Protein AF-A0A2I0GVD6-F1 (afdb_monomer_lite)

Sequence (191 aa):
MDFSSFRGVKFNSGLDFSKTNLKDTPNFLNVYISPINTNRETFRIIKNSFDDAGNKIEANRFFIEEMKAYRRELKIKGGEWFNRFILFFNRCASNFGGNYILPIIWLVISVVIYSEIIDWHNRFFVENEYFWNRDFNTLSVRANSIAESFLPFSRFLQGREGLEFTSLLFYILFVILTWQTIVAVKRHTQR

Radius of gyration: 23.47 Å; chains: 1; bounding box: 51×34×70 Å

pLDDT: mean 84.04, std 10.73, range [47.25, 96.31]

Secondary structure (DSSP, 8-state):
----B-TT-EETT----TT---SSPPB-TT-EE-STT--HHHHHHHHHHHHHTT-HHHHHHHHHHHHHHHHHHHHHTT--HHHHHHHHHHHHHHTTTT-SHHHHHHHHHHHHHHHHHHHHHHHH--TT--SSSHHHHHHHHHHHHHHHT-HHHHHHHTT-TTTHHHHHHHHHHHHHHHHHHHHHHHHHH--

Foldseek 3Di:
DDAAECALPEAQQFDECPPPDHPDQYHQHNYHGDLHPYALVVLVSNLVNCVVVQNLVVSVVSVLSSLVRVLVVCVVVVDDPVVNVVSVCCCQQCSVLQRLVRLVVVLVVLVVVVVVVLVVCVVPDDLPDADDDPVCVVVLVVLQVVLCVPVVCVVVQPPVRSCSNVVSVSVVSNVVSVVSNVSSVCSVPRD

Structure (mmCIF, N/CA/C/O backbone):
data_AF-A0A2I0GVD6-F1
#
_entry.id   AF-A0A2I0GVD6-F1
#
loop_
_atom_site.group_PDB
_atom_site.id
_atom_site.type_symbol
_atom_site.label_atom_id
_atom_site.label_alt_id
_atom_site.label_comp_id
_atom_site.label_asym_id
_atom_site.label_entity_id
_atom_site.label_seq_id
_atom_site.pdbx_PDB_ins_code
_atom_site.Cartn_x
_atom_site.Cartn_y
_atom_site.Cartn_z
_atom_site.occupancy
_atom_site.B_iso_or_equiv
_atom_site.auth_seq_id
_atom_site.auth_comp_id
_atom_site.auth_asym_id
_atom_site.auth_atom_id
_atom_site.pdbx_PDB_model_num
ATOM 1 N N . MET A 1 1 ? -18.007 -7.677 36.876 1.00 47.25 1 MET A N 1
ATOM 2 C CA . MET A 1 1 ? -17.155 -7.567 35.675 1.00 47.25 1 MET A CA 1
ATOM 3 C C . MET A 1 1 ? -17.450 -6.207 35.089 1.00 47.25 1 MET A C 1
ATOM 5 O O . MET A 1 1 ? -18.518 -6.042 34.517 1.00 47.25 1 MET A O 1
ATOM 9 N N . ASP A 1 2 ? -16.560 -5.244 35.297 1.00 63.88 2 ASP A N 1
ATOM 10 C CA . ASP A 1 2 ? -16.768 -3.877 34.819 1.00 63.88 2 ASP A CA 1
ATOM 11 C C . ASP A 1 2 ? -16.048 -3.731 33.484 1.00 63.88 2 ASP A C 1
ATOM 13 O O . ASP A 1 2 ? -14.863 -3.419 33.451 1.00 63.88 2 ASP A O 1
ATOM 17 N N . PHE A 1 3 ? -16.747 -4.014 32.384 1.00 76.19 3 PHE A N 1
ATOM 18 C CA . PHE A 1 3 ? -16.243 -3.715 31.047 1.00 76.19 3 PHE A CA 1
ATOM 19 C C . PHE A 1 3 ? -17.056 -2.576 30.435 1.00 76.19 3 PHE A C 1
ATOM 21 O O . PHE A 1 3 ? -18.288 -2.566 30.466 1.00 76.19 3 PHE A O 1
ATOM 28 N N . SER A 1 4 ? -16.355 -1.602 29.862 1.00 85.50 4 SER A N 1
ATOM 29 C CA . SER A 1 4 ? -16.979 -0.486 29.157 1.00 85.50 4 SER A CA 1
ATOM 30 C C . SER A 1 4 ? -17.502 -0.955 27.798 1.00 85.50 4 SER A C 1
ATOM 32 O O . SER A 1 4 ? -16.786 -1.596 27.028 1.00 85.50 4 SER A O 1
ATOM 34 N N . SER A 1 5 ? -18.752 -0.627 27.471 1.00 89.06 5 SER A N 1
ATOM 35 C CA . SER A 1 5 ? -19.380 -0.991 26.198 1.00 89.06 5 SER A CA 1
ATOM 36 C C . SER A 1 5 ? -19.947 0.242 25.505 1.00 89.06 5 SER A C 1
ATOM 38 O O . SER A 1 5 ? -20.751 0.972 26.077 1.00 89.06 5 SER A O 1
ATOM 40 N N . PHE A 1 6 ? -19.555 0.438 24.249 1.00 92.19 6 PHE A N 1
ATOM 41 C CA . PHE A 1 6 ? -20.051 1.476 23.343 1.00 92.19 6 PHE A CA 1
ATOM 42 C C . PHE A 1 6 ? -20.844 0.870 22.177 1.00 92.19 6 PHE A C 1
ATOM 44 O O . PHE A 1 6 ? -20.937 1.452 21.092 1.00 92.19 6 PHE A O 1
ATOM 51 N N . ARG A 1 7 ? -21.408 -0.327 22.378 1.00 92.12 7 ARG A N 1
ATOM 52 C CA . ARG A 1 7 ? -22.139 -1.050 21.338 1.00 92.12 7 ARG A CA 1
ATOM 53 C C . ARG A 1 7 ? -23.314 -0.220 20.812 1.00 92.12 7 ARG A C 1
ATOM 55 O O . ARG A 1 7 ? -24.182 0.183 21.578 1.00 92.12 7 ARG A O 1
ATOM 62 N N . GLY A 1 8 ? -23.355 0.003 19.498 1.00 92.88 8 GLY A N 1
ATOM 63 C CA . GLY A 1 8 ? -24.430 0.746 18.826 1.00 92.88 8 GLY A CA 1
ATOM 64 C C . GLY A 1 8 ? -24.438 2.263 19.061 1.00 92.88 8 GLY A C 1
ATOM 65 O O . GLY A 1 8 ? -25.350 2.942 18.588 1.00 92.88 8 GLY A O 1
ATOM 66 N N . VAL A 1 9 ? -23.446 2.812 19.769 1.00 94.44 9 VAL A N 1
ATOM 67 C CA . VAL A 1 9 ? -23.354 4.256 20.027 1.00 94.44 9 VAL A CA 1
ATOM 68 C C . VAL A 1 9 ? -22.972 5.004 18.746 1.00 94.44 9 VAL A C 1
ATOM 70 O O . VAL A 1 9 ? -22.204 4.509 17.918 1.00 94.44 9 VAL A O 1
ATOM 73 N N . LYS A 1 10 ? -23.503 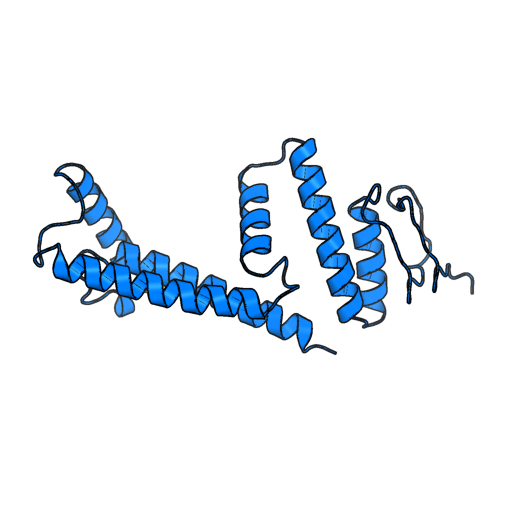6.220 18.580 1.00 95.19 10 LYS A N 1
ATOM 74 C CA . LYS A 1 10 ? -23.189 7.114 17.459 1.00 95.19 10 LYS A CA 1
ATOM 75 C C . LYS A 1 10 ? -22.514 8.390 17.961 1.00 95.19 10 LYS A C 1
ATOM 77 O O . LYS A 1 10 ? -23.160 9.242 18.561 1.00 95.19 10 LYS A O 1
ATOM 82 N N . PHE A 1 11 ? -21.227 8.541 17.669 1.00 94.81 11 PHE A N 1
ATOM 83 C CA . PHE A 1 11 ? -20.442 9.741 17.952 1.00 94.81 11 PHE A CA 1
ATOM 84 C C . PHE A 1 11 ? -20.376 10.638 16.709 1.00 94.81 11 PHE A C 1
ATOM 86 O O . PHE A 1 11 ? -19.495 10.491 15.862 1.00 94.81 11 PHE A O 1
ATOM 93 N N . ASN A 1 12 ? -21.314 11.581 16.586 1.00 94.12 12 ASN A N 1
ATOM 94 C CA . ASN A 1 12 ? -21.432 12.440 15.396 1.00 94.12 12 ASN A CA 1
ATOM 95 C C . ASN A 1 12 ? -20.354 13.537 15.306 1.00 94.12 12 ASN A C 1
ATOM 97 O O . ASN A 1 12 ? -20.017 13.976 14.207 1.00 94.12 12 ASN A O 1
ATOM 101 N N . SER A 1 13 ? -19.783 13.948 16.440 1.00 93.25 13 SER A N 1
ATOM 102 C CA . SER A 1 13 ? -18.826 15.066 16.524 1.00 93.25 13 SER A CA 1
ATOM 103 C C . SER A 1 13 ? -17.377 14.630 16.755 1.00 93.25 13 SER A C 1
ATOM 105 O O . SER A 1 13 ? -16.529 15.474 17.039 1.00 93.25 13 SER A O 1
ATOM 107 N N . GLY A 1 14 ? -17.103 13.330 16.631 1.00 91.88 14 GLY A N 1
ATOM 108 C CA . GLY A 1 14 ? -15.801 12.722 16.890 1.00 91.88 14 GLY A CA 1
ATOM 109 C C . GLY A 1 14 ? -15.663 12.165 18.306 1.00 91.88 14 GLY A C 1
ATOM 110 O O . GLY A 1 14 ? -16.594 12.234 19.111 1.00 91.88 14 GLY A O 1
ATOM 111 N N . LEU A 1 15 ? -14.509 11.561 18.579 1.00 92.31 15 LEU A N 1
ATOM 112 C CA . LEU A 1 15 ? -14.174 10.933 19.855 1.00 92.31 15 LEU A CA 1
ATOM 113 C C . LEU A 1 15 ? -12.657 10.988 20.082 1.00 92.31 15 LEU A C 1
ATOM 115 O O . LEU A 1 15 ? -11.886 10.800 19.142 1.00 92.31 15 LEU A O 1
ATOM 119 N N . ASP A 1 16 ? -12.230 11.225 21.323 1.00 93.31 16 ASP A N 1
ATOM 120 C C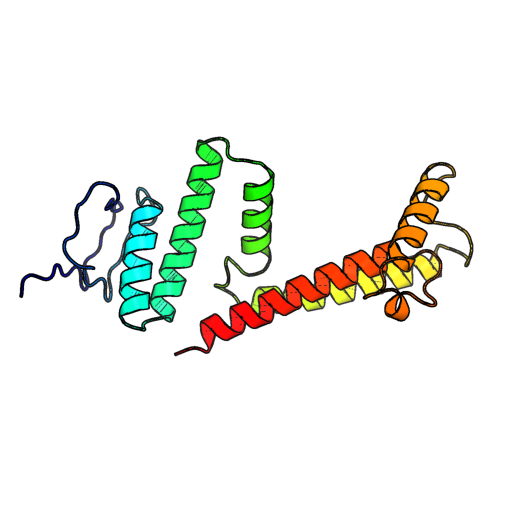A . ASP A 1 16 ? -10.812 11.246 21.695 1.00 93.31 16 ASP A CA 1
ATOM 121 C C . ASP A 1 16 ? -10.547 10.406 22.955 1.00 93.31 16 ASP A C 1
ATOM 123 O O . ASP A 1 16 ? -10.819 10.832 24.077 1.00 93.31 16 ASP A O 1
ATOM 127 N N . PHE A 1 17 ? -9.977 9.217 22.757 1.00 91.31 17 PHE A N 1
ATOM 128 C CA . PHE A 1 17 ? -9.485 8.326 23.808 1.00 91.31 17 PHE A CA 1
ATOM 129 C C . PHE A 1 17 ? -7.981 8.475 24.099 1.00 91.31 17 PHE A C 1
ATOM 131 O O . PHE A 1 17 ? -7.458 7.781 24.967 1.00 91.31 17 PHE A O 1
ATOM 138 N N . SER A 1 18 ? -7.247 9.381 23.438 1.00 87.44 18 SER A N 1
ATOM 139 C CA . SER A 1 18 ? -5.787 9.504 23.657 1.00 87.44 18 SER A CA 1
ATOM 140 C C . SER A 1 18 ? -5.396 9.925 25.067 1.00 87.44 18 SER A C 1
ATOM 142 O O . SER A 1 18 ? -4.267 9.690 25.488 1.00 87.44 18 SER A O 1
ATOM 144 N N . LYS A 1 19 ? -6.317 10.568 25.786 1.00 88.94 19 LYS A N 1
ATOM 145 C CA . LYS A 1 19 ? -6.117 11.049 27.157 1.00 88.94 19 LYS A CA 1
ATOM 146 C C . LYS A 1 19 ? -6.931 10.263 28.181 1.00 88.94 19 LYS A C 1
ATOM 148 O O . LYS A 1 19 ? -7.049 10.692 29.324 1.00 88.94 19 LYS A O 1
ATOM 153 N N . THR A 1 20 ? -7.520 9.141 27.778 1.00 87.50 20 THR A N 1
ATOM 154 C CA . THR A 1 20 ? -8.326 8.302 28.666 1.00 87.50 20 THR A CA 1
ATOM 155 C C . THR A 1 20 ? -7.533 7.087 29.111 1.00 87.50 20 THR A C 1
ATOM 157 O O . THR A 1 20 ? -6.879 6.446 28.292 1.00 87.50 20 THR A O 1
ATOM 160 N N . ASN A 1 21 ? -7.622 6.749 30.395 1.00 83.31 21 ASN A N 1
ATOM 161 C CA . ASN A 1 21 ? -7.069 5.509 30.918 1.00 83.31 21 ASN A CA 1
ATOM 162 C C . ASN A 1 21 ? -8.157 4.427 30.880 1.00 83.31 21 ASN A C 1
ATOM 164 O O . ASN A 1 21 ? -9.121 4.487 31.645 1.00 83.31 21 ASN A O 1
ATOM 168 N N . LEU A 1 22 ? -8.036 3.487 29.945 1.00 81.62 22 LEU A N 1
ATOM 169 C CA . LEU A 1 22 ? -8.969 2.375 29.787 1.00 81.62 22 LEU A CA 1
ATOM 170 C C . LEU A 1 22 ? -8.384 1.159 30.503 1.00 81.62 22 LEU A C 1
ATOM 172 O O . LEU A 1 22 ? -7.300 0.702 30.151 1.00 81.62 22 LEU A O 1
ATOM 176 N N . LYS A 1 23 ? -9.098 0.653 31.514 1.00 80.62 23 LYS A N 1
ATOM 177 C CA . LYS A 1 23 ? -8.678 -0.528 32.281 1.00 80.62 23 LYS A CA 1
ATOM 178 C C . LYS A 1 23 ? -8.651 -1.793 31.416 1.00 80.62 23 LYS A C 1
ATOM 180 O O . LYS A 1 23 ? -7.713 -2.568 31.528 1.00 80.62 23 LYS A O 1
ATOM 185 N N . ASP A 1 24 ? -9.647 -1.933 30.542 1.00 82.94 24 ASP A N 1
ATOM 186 C CA . ASP A 1 24 ? -9.802 -3.015 29.568 1.00 82.94 24 ASP A CA 1
ATOM 187 C C . ASP A 1 24 ? -10.235 -2.426 28.213 1.00 82.94 24 ASP A C 1
ATOM 189 O O . ASP A 1 24 ? -10.764 -1.308 28.157 1.00 82.94 24 ASP A O 1
ATOM 193 N N . THR A 1 25 ? -10.032 -3.165 27.116 1.00 82.69 25 THR A N 1
ATOM 194 C CA . THR A 1 25 ? -10.467 -2.750 25.774 1.00 82.69 25 THR A CA 1
ATOM 195 C C . THR A 1 25 ? -12.001 -2.703 25.698 1.00 82.69 25 THR A C 1
ATOM 197 O O . THR A 1 25 ? -12.663 -3.728 25.875 1.00 82.69 25 THR A O 1
ATOM 200 N N . PRO A 1 26 ? -12.616 -1.530 25.434 1.00 89.81 26 PRO A N 1
ATOM 201 C CA . PRO A 1 26 ? -14.068 -1.436 25.371 1.00 89.81 26 PRO A CA 1
ATOM 202 C C . PRO A 1 26 ? -14.650 -2.183 24.169 1.00 89.81 26 PRO A C 1
ATOM 204 O O . PRO A 1 26 ? -13.998 -2.337 23.133 1.00 89.81 26 PRO A O 1
ATOM 207 N N . ASN A 1 27 ? -15.922 -2.571 24.266 1.00 90.88 27 ASN A N 1
ATOM 208 C CA . ASN A 1 27 ? -16.651 -3.152 23.139 1.00 90.88 27 ASN A CA 1
ATOM 209 C C . ASN A 1 27 ? -17.188 -2.053 22.205 1.00 90.88 27 ASN A C 1
ATOM 211 O O . ASN A 1 27 ? -17.983 -1.215 22.632 1.00 90.88 27 ASN A O 1
ATOM 215 N N . PHE A 1 28 ? -16.810 -2.092 20.923 1.00 93.94 28 PHE A N 1
ATOM 216 C CA . PHE A 1 28 ? -17.203 -1.110 19.901 1.00 93.94 28 PHE A CA 1
ATOM 217 C C . PHE A 1 28 ? -18.146 -1.657 18.818 1.00 93.94 28 PHE A C 1
ATOM 219 O O . PHE A 1 28 ? -18.320 -1.036 17.770 1.00 93.94 28 PHE A O 1
ATOM 226 N N . LEU A 1 29 ? -18.770 -2.817 19.025 1.00 92.69 29 LEU A N 1
ATOM 227 C CA . LEU A 1 29 ? -19.610 -3.440 18.000 1.00 92.69 29 LEU A CA 1
ATOM 228 C C . LEU A 1 29 ? -20.736 -2.499 17.521 1.00 92.69 29 LEU A C 1
ATOM 230 O O . LEU A 1 29 ? -21.468 -1.923 18.322 1.00 92.69 29 LEU A O 1
ATOM 234 N N . ASN A 1 30 ? -20.903 -2.353 16.203 1.00 92.56 30 ASN A N 1
ATOM 235 C CA . ASN A 1 30 ? -21.871 -1.440 15.571 1.00 92.56 30 ASN A CA 1
ATOM 236 C C . ASN A 1 30 ? -21.734 0.041 15.979 1.00 92.56 30 ASN A C 1
ATOM 238 O O . ASN A 1 30 ? -22.691 0.802 15.833 1.00 92.56 30 ASN A O 1
ATOM 242 N N . VAL A 1 31 ? -20.573 0.465 16.488 1.00 93.94 31 VAL A N 1
ATOM 243 C CA . VAL A 1 31 ? -20.323 1.881 16.766 1.00 93.94 31 VAL A CA 1
ATOM 244 C C . VAL A 1 31 ? -20.221 2.666 15.456 1.00 93.94 31 VAL A C 1
ATOM 246 O O . VAL A 1 31 ? -19.652 2.198 14.463 1.00 93.94 31 VAL A O 1
ATOM 249 N N . TYR A 1 32 ? -20.742 3.887 15.466 1.00 94.25 32 TYR A N 1
ATOM 250 C CA . TYR A 1 32 ? -20.447 4.898 14.459 1.00 94.25 32 TYR A CA 1
ATOM 251 C C . TYR A 1 32 ? -19.613 6.002 15.096 1.00 94.25 32 TYR A C 1
ATOM 253 O O . TYR A 1 32 ? -20.003 6.557 16.123 1.00 94.25 32 TYR A O 1
ATOM 261 N N . ILE A 1 33 ? -18.481 6.337 14.482 1.00 94.31 33 ILE A N 1
ATOM 262 C CA . ILE A 1 33 ? -17.614 7.426 14.927 1.00 94.31 33 ILE A CA 1
ATOM 263 C C . ILE A 1 33 ? -17.312 8.315 13.734 1.00 94.31 33 ILE A C 1
ATOM 265 O O . ILE A 1 33 ? -16.796 7.856 12.714 1.00 94.31 33 ILE A O 1
ATOM 269 N N . SER A 1 34 ? -17.633 9.596 13.874 1.00 93.56 34 SER A N 1
ATOM 270 C CA . SER A 1 34 ? -17.298 10.605 12.881 1.00 93.56 34 SER A CA 1
ATOM 271 C C . SER A 1 34 ? -15.779 10.722 12.736 1.00 93.56 34 SER A C 1
ATOM 273 O O . SER A 1 34 ? -15.079 10.916 13.734 1.00 93.56 34 SER A O 1
ATOM 275 N N . PRO A 1 35 ? -15.227 10.651 11.511 1.00 90.81 35 PRO A N 1
ATOM 276 C CA . PRO A 1 35 ? -13.798 10.851 11.303 1.00 90.81 35 PRO A CA 1
ATOM 277 C C . PRO A 1 35 ? -13.322 12.275 11.572 1.00 90.81 35 PRO A C 1
ATOM 279 O O . PRO A 1 35 ? -12.121 12.519 11.733 1.00 90.81 35 PRO A O 1
ATOM 282 N N . ILE A 1 36 ? -14.247 13.230 11.591 1.00 89.88 36 ILE A N 1
ATOM 283 C CA . ILE A 1 36 ? -13.982 14.628 11.917 1.00 89.88 36 ILE A CA 1
ATOM 284 C C . ILE A 1 36 ? -13.777 14.723 13.432 1.00 89.88 36 ILE A C 1
ATOM 286 O O . ILE A 1 36 ? -14.527 14.122 14.191 1.00 89.88 36 ILE A O 1
ATOM 290 N N . ASN A 1 37 ? -12.736 15.442 13.859 1.00 90.62 37 ASN A N 1
ATOM 291 C CA . ASN A 1 37 ? -12.340 15.600 15.268 1.00 90.62 37 ASN A CA 1
ATOM 292 C C . ASN A 1 37 ? -12.001 14.300 16.025 1.00 90.62 37 ASN A C 1
ATOM 294 O O . ASN A 1 37 ? -11.843 14.330 17.239 1.00 90.62 37 ASN A O 1
ATOM 298 N N . THR A 1 38 ? -11.829 13.178 15.322 1.00 94.38 38 THR A N 1
ATOM 299 C CA . THR A 1 38 ? -11.302 11.931 15.894 1.00 94.38 38 THR A CA 1
ATOM 300 C C . THR A 1 38 ? -9.822 11.805 15.563 1.00 94.38 38 THR A C 1
ATOM 302 O O . THR A 1 38 ? -9.413 11.916 14.401 1.00 94.38 38 THR A O 1
ATOM 305 N N . ASN A 1 39 ? -9.007 11.585 16.588 1.00 94.12 39 ASN A N 1
ATOM 306 C CA . ASN A 1 39 ? -7.562 11.437 16.464 1.00 94.12 39 ASN A CA 1
ATOM 307 C C . ASN A 1 39 ? -7.148 10.009 16.080 1.00 94.12 39 ASN A C 1
ATOM 309 O O . ASN A 1 39 ? -7.901 9.044 16.222 1.00 94.12 39 ASN A O 1
ATOM 313 N N . ARG A 1 40 ? -5.903 9.871 15.608 1.00 94.94 40 ARG A N 1
ATOM 314 C CA . ARG A 1 40 ? -5.340 8.581 15.197 1.00 94.94 40 ARG A CA 1
ATOM 315 C C . ARG A 1 40 ? -5.397 7.533 16.312 1.00 94.94 40 ARG A C 1
ATOM 317 O O . ARG A 1 40 ? -5.719 6.379 16.043 1.00 94.94 40 ARG A O 1
ATOM 324 N N . GLU A 1 41 ? -5.098 7.934 17.545 1.00 94.81 41 GLU A N 1
ATOM 325 C CA . GLU A 1 41 ? -5.027 7.016 18.683 1.00 94.81 41 GLU A CA 1
ATOM 326 C C . GLU A 1 41 ? -6.370 6.346 18.981 1.00 94.81 41 GLU A C 1
ATOM 328 O O . GLU A 1 41 ? -6.420 5.140 19.196 1.00 94.81 41 GLU A O 1
ATOM 333 N N . THR A 1 42 ? 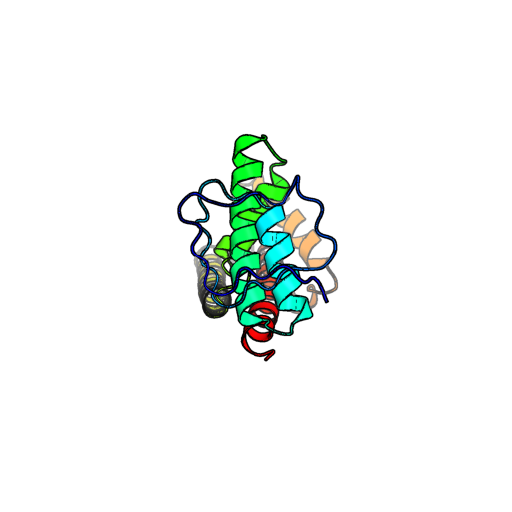-7.470 7.096 18.894 1.00 95.00 42 THR A N 1
ATOM 334 C CA . THR A 1 42 ? -8.820 6.542 19.062 1.00 95.00 42 THR A CA 1
ATOM 335 C C . THR A 1 42 ? -9.099 5.445 18.045 1.00 95.00 42 THR A C 1
ATOM 337 O O . THR A 1 42 ? -9.529 4.355 18.419 1.00 95.00 42 THR A O 1
ATOM 340 N N . PHE A 1 43 ? -8.785 5.677 16.767 1.00 96.31 43 PHE A N 1
ATOM 341 C CA . PHE A 1 43 ? -8.934 4.644 15.742 1.00 96.31 43 PHE A CA 1
ATOM 342 C C . PHE A 1 43 ? -8.054 3.425 15.995 1.00 96.31 43 PHE A C 1
ATOM 344 O O . PHE A 1 43 ? -8.502 2.302 15.768 1.00 96.31 43 PHE A O 1
ATOM 351 N N . ARG A 1 44 ? -6.834 3.630 16.503 1.00 95.00 44 ARG A N 1
ATOM 352 C CA . ARG A 1 44 ? -5.932 2.538 16.873 1.00 95.00 44 ARG A CA 1
ATOM 353 C C . ARG A 1 44 ? -6.512 1.679 18.000 1.00 95.00 44 ARG A C 1
ATOM 355 O O . ARG A 1 44 ? -6.492 0.458 17.880 1.00 95.00 44 ARG A O 1
ATOM 362 N N . ILE A 1 45 ? -7.067 2.299 19.042 1.00 94.31 45 ILE A N 1
ATOM 363 C CA . ILE A 1 45 ? -7.716 1.602 20.167 1.00 94.31 45 ILE A CA 1
ATOM 364 C C . ILE A 1 45 ? -8.905 0.768 19.674 1.00 94.31 45 ILE A C 1
ATOM 366 O O . ILE A 1 45 ? -9.023 -0.408 20.010 1.00 94.31 45 ILE A O 1
ATOM 370 N N . ILE A 1 46 ? -9.765 1.3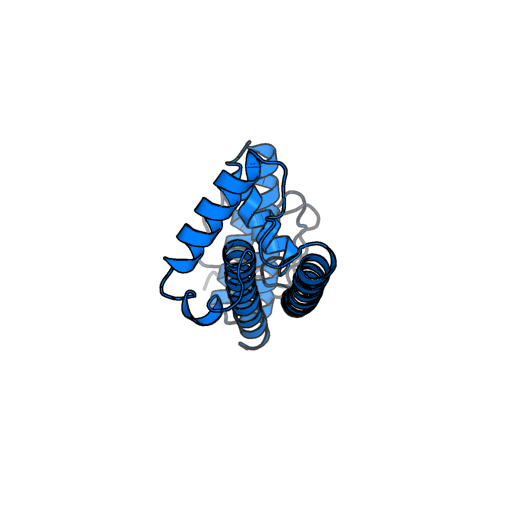54 18.839 1.00 94.44 46 ILE A N 1
ATOM 371 C CA . ILE A 1 46 ? -10.956 0.669 18.322 1.00 94.44 46 ILE A CA 1
ATOM 372 C C . ILE A 1 46 ? -10.569 -0.484 17.397 1.00 94.44 46 ILE A C 1
ATOM 374 O O . ILE A 1 46 ? -11.112 -1.578 17.520 1.00 94.44 46 ILE A O 1
ATOM 378 N N . LYS A 1 47 ? -9.606 -0.259 16.495 1.00 95.00 47 LYS A N 1
ATOM 379 C CA . LYS A 1 47 ? -9.048 -1.306 15.633 1.00 95.00 47 LYS A CA 1
ATOM 380 C C . LYS A 1 47 ? -8.564 -2.490 16.468 1.00 95.00 47 LYS A C 1
ATOM 382 O O . LYS A 1 47 ? -8.956 -3.612 16.174 1.00 95.00 47 LYS A O 1
ATOM 387 N N . ASN A 1 48 ? -7.764 -2.232 17.504 1.00 93.81 48 ASN A N 1
ATOM 388 C CA . ASN A 1 48 ? -7.229 -3.283 18.367 1.00 93.81 48 ASN A CA 1
ATOM 389 C C . ASN A 1 48 ? -8.355 -4.069 19.060 1.00 93.81 48 ASN A C 1
ATOM 391 O O . ASN A 1 48 ? -8.330 -5.290 19.029 1.00 93.81 48 ASN A O 1
ATOM 395 N N . SER A 1 49 ? -9.397 -3.395 19.562 1.00 93.50 49 SER A N 1
ATOM 396 C CA . SER A 1 49 ? -10.578 -4.065 20.139 1.00 93.50 49 SER A CA 1
ATOM 397 C C . SER A 1 49 ? -11.245 -5.047 19.159 1.00 93.50 49 SER A C 1
ATOM 399 O O . SER A 1 49 ? -11.596 -6.166 19.534 1.00 93.50 49 SER A O 1
ATOM 401 N N . PHE A 1 50 ? -11.370 -4.686 17.876 1.00 94.12 50 PHE A N 1
ATOM 402 C CA . PHE A 1 50 ? -11.886 -5.609 16.859 1.00 94.12 50 PHE A CA 1
ATOM 403 C C . PHE A 1 50 ? -10.895 -6.713 16.481 1.00 94.12 50 PHE A C 1
ATOM 405 O O . PHE A 1 50 ? -11.319 -7.843 16.241 1.00 94.12 50 PHE A O 1
ATOM 412 N N . ASP A 1 51 ? -9.598 -6.406 16.427 1.00 92.00 51 ASP A N 1
ATOM 413 C CA . ASP A 1 51 ? -8.550 -7.387 16.149 1.00 92.00 51 ASP A CA 1
ATOM 414 C C . ASP A 1 51 ? -8.486 -8.477 17.223 1.00 92.00 51 ASP A C 1
ATOM 416 O O . ASP A 1 51 ? -8.382 -9.653 16.855 1.00 92.00 51 ASP A O 1
ATOM 420 N N . ASP A 1 52 ? -8.602 -8.083 18.495 1.00 91.44 52 ASP A N 1
ATOM 421 C CA . ASP A 1 52 ? -8.641 -8.950 19.679 1.00 91.44 52 ASP A CA 1
ATOM 422 C C . ASP A 1 52 ? -9.903 -9.824 19.685 1.00 91.44 52 ASP A C 1
ATOM 424 O O . ASP A 1 52 ? -9.856 -11.004 20.026 1.00 91.44 52 ASP A O 1
ATOM 428 N N . ALA A 1 53 ? -11.031 -9.270 19.231 1.00 89.94 53 ALA A N 1
ATOM 429 C CA . ALA A 1 53 ? -12.286 -9.998 19.057 1.00 89.94 53 ALA A CA 1
ATOM 430 C C . ALA A 1 53 ? -12.327 -10.876 17.786 1.00 89.94 53 ALA A C 1
ATOM 432 O O . ALA A 1 53 ? -13.360 -11.478 17.493 1.00 89.94 53 ALA A O 1
ATOM 433 N N . GLY A 1 54 ? -11.250 -10.917 16.991 1.00 89.12 54 GLY A N 1
ATOM 434 C CA . GLY A 1 54 ? -11.189 -11.662 15.729 1.00 89.12 54 GLY A CA 1
ATOM 435 C C . GLY A 1 54 ? -11.995 -11.049 14.574 1.00 89.12 54 GLY A C 1
ATOM 436 O O . GLY A 1 54 ? -12.026 -11.607 13.482 1.00 89.12 54 GLY A O 1
ATOM 437 N N . ASN A 1 55 ? -12.613 -9.879 14.751 1.00 90.44 55 ASN A N 1
ATOM 438 C CA . ASN A 1 55 ? -13.403 -9.214 13.716 1.00 90.44 55 ASN A CA 1
ATOM 439 C C . ASN A 1 55 ? -12.506 -8.400 12.767 1.00 90.44 55 ASN A C 1
ATOM 441 O O . ASN A 1 55 ? -12.427 -7.169 12.829 1.00 90.44 55 ASN A O 1
ATOM 445 N N . LYS A 1 56 ? -11.825 -9.104 11.857 1.00 88.94 56 LYS A N 1
ATOM 446 C CA . LYS A 1 56 ? -10.839 -8.512 10.936 1.00 88.94 56 LYS A CA 1
ATOM 447 C C . LYS A 1 56 ? -11.428 -7.509 9.944 1.00 88.94 56 LYS A C 1
ATOM 449 O O . LYS A 1 56 ? -10.739 -6.567 9.554 1.00 88.94 56 LYS A O 1
ATOM 454 N N . ILE A 1 57 ? -12.699 -7.664 9.569 1.00 88.38 57 ILE A N 1
ATOM 455 C CA . ILE A 1 57 ? -13.392 -6.745 8.651 1.00 88.38 57 ILE A CA 1
ATOM 456 C C . ILE A 1 57 ? -13.520 -5.362 9.294 1.00 88.38 57 ILE A C 1
ATOM 458 O O . ILE A 1 57 ? -13.124 -4.354 8.701 1.00 88.38 57 ILE A O 1
ATOM 462 N N . GLU A 1 58 ? -14.030 -5.313 10.525 1.00 91.31 58 GLU A N 1
ATOM 463 C CA . GLU A 1 58 ? -14.172 -4.059 11.261 1.00 91.31 58 GLU A CA 1
ATOM 464 C C . GLU A 1 58 ? -12.822 -3.475 11.674 1.00 91.31 58 GLU A C 1
ATOM 466 O O . GLU A 1 58 ? -12.597 -2.273 11.511 1.00 91.31 58 GLU A O 1
ATOM 471 N N . ALA A 1 59 ? -11.875 -4.319 12.091 1.00 92.00 59 ALA A N 1
ATOM 472 C CA . ALA A 1 59 ? -10.509 -3.878 12.353 1.00 92.00 59 ALA A CA 1
ATOM 473 C C . ALA A 1 59 ? -9.894 -3.193 11.117 1.00 92.00 59 ALA A C 1
ATOM 475 O O . ALA A 1 59 ? -9.373 -2.081 11.217 1.00 92.00 59 ALA A O 1
ATOM 476 N N . ASN A 1 60 ? -10.026 -3.779 9.920 1.00 90.50 60 ASN A N 1
ATOM 477 C CA . ASN A 1 60 ? -9.510 -3.179 8.686 1.00 90.50 60 ASN A CA 1
ATOM 478 C C . ASN A 1 60 ? -10.210 -1.850 8.344 1.00 90.50 60 ASN A C 1
ATOM 480 O O . ASN A 1 60 ? -9.553 -0.905 7.904 1.00 90.50 60 ASN A O 1
ATOM 484 N N . ARG A 1 61 ? -11.522 -1.731 8.598 1.00 92.12 61 ARG A N 1
ATOM 485 C CA . ARG A 1 61 ? -12.255 -0.463 8.436 1.00 92.12 61 ARG A CA 1
ATOM 486 C C . ARG A 1 61 ? -11.650 0.642 9.307 1.00 92.12 61 ARG A C 1
ATOM 488 O O . ARG A 1 61 ? -11.357 1.725 8.801 1.00 92.12 61 ARG A O 1
ATOM 495 N N . PHE A 1 62 ? -11.409 0.364 10.588 1.00 94.50 62 PHE A N 1
ATOM 496 C CA . PHE A 1 62 ? -10.818 1.338 11.512 1.00 94.50 62 PHE A CA 1
ATOM 497 C C . PHE A 1 62 ? -9.323 1.574 11.276 1.00 94.50 62 PHE A C 1
ATOM 499 O O . PHE A 1 62 ? -8.851 2.690 11.483 1.00 94.50 62 PHE A O 1
ATOM 506 N N . PHE A 1 63 ? -8.587 0.595 10.747 1.00 93.62 63 PHE A N 1
ATOM 507 C CA . PHE A 1 63 ? -7.216 0.793 10.271 1.00 93.62 63 PHE A CA 1
ATOM 508 C C . PHE A 1 63 ? -7.146 1.827 9.137 1.00 93.62 63 PHE A C 1
ATOM 510 O O . PHE A 1 63 ? -6.276 2.699 9.137 1.00 93.62 63 PHE A O 1
ATOM 517 N N . ILE A 1 64 ? -8.078 1.779 8.180 1.00 92.50 64 ILE A N 1
ATOM 518 C CA . ILE A 1 64 ? -8.146 2.770 7.095 1.00 92.50 64 ILE A CA 1
ATOM 519 C C . ILE A 1 64 ? -8.388 4.177 7.666 1.00 92.50 64 ILE A C 1
ATOM 521 O O . ILE A 1 64 ? -7.749 5.137 7.224 1.00 92.50 64 ILE A O 1
ATOM 525 N N . GLU A 1 65 ? -9.266 4.313 8.662 1.00 95.00 65 GLU A N 1
ATOM 526 C CA . GLU A 1 65 ? -9.502 5.594 9.341 1.00 95.00 65 GLU A CA 1
ATOM 527 C C . GLU A 1 65 ? -8.292 6.061 10.170 1.00 95.00 65 GLU A C 1
ATOM 529 O O . GLU A 1 65 ? -7.935 7.242 10.111 1.00 95.00 65 GLU A O 1
ATOM 534 N N . GLU A 1 66 ? -7.576 5.145 10.835 1.00 95.50 66 GLU A N 1
ATOM 535 C CA . GLU A 1 66 ? -6.291 5.419 11.498 1.00 95.50 66 GLU A CA 1
ATOM 536 C C . GLU A 1 66 ? -5.287 6.028 10.503 1.00 95.50 66 GLU A C 1
ATOM 538 O O . GLU A 1 66 ? -4.683 7.069 10.773 1.00 95.50 66 GLU A O 1
ATOM 543 N N . MET A 1 67 ? -5.142 5.433 9.313 1.00 94.25 67 MET A N 1
ATOM 544 C CA . MET A 1 67 ? -4.218 5.913 8.277 1.00 94.25 67 MET A CA 1
ATOM 545 C C . MET A 1 67 ? -4.642 7.261 7.681 1.00 94.25 67 MET A C 1
ATOM 547 O O . MET A 1 67 ? -3.798 8.121 7.402 1.00 94.25 67 MET A O 1
ATOM 551 N N . LYS A 1 68 ? -5.949 7.502 7.526 1.00 93.12 68 LYS A N 1
ATOM 552 C CA . LYS A 1 68 ? -6.478 8.816 7.120 1.00 93.12 68 LYS A CA 1
ATOM 553 C C . LYS A 1 68 ? -6.204 9.884 8.182 1.00 93.12 68 LYS A C 1
ATOM 555 O O . LYS A 1 68 ? -5.820 11.000 7.824 1.00 93.12 68 LYS A O 1
ATOM 560 N N . ALA A 1 69 ? -6.376 9.567 9.467 1.00 93.31 69 ALA A N 1
ATOM 561 C CA . ALA A 1 69 ? -6.034 10.459 10.574 1.00 93.31 69 ALA A CA 1
ATOM 562 C C . ALA A 1 69 ? -4.531 10.767 10.598 1.00 93.31 69 ALA A C 1
ATOM 564 O O . ALA A 1 69 ? -4.157 11.939 10.581 1.00 93.31 69 ALA A O 1
ATOM 565 N N . TYR A 1 70 ? -3.680 9.746 10.482 1.00 92.56 70 TYR A N 1
ATOM 566 C CA . TYR A 1 70 ? -2.228 9.915 10.412 1.00 92.56 70 TYR A CA 1
ATOM 567 C C . TYR A 1 70 ? -1.797 10.826 9.252 1.00 92.56 70 TYR A C 1
ATOM 569 O O . TYR A 1 70 ? -0.979 11.733 9.416 1.00 92.56 70 TYR A O 1
ATOM 577 N N . ARG A 1 71 ? -2.410 10.669 8.073 1.00 91.06 71 ARG A N 1
ATOM 578 C CA . ARG A 1 71 ? -2.144 11.551 6.930 1.00 91.06 71 ARG A CA 1
ATOM 579 C C . ARG A 1 71 ? -2.540 13.008 7.201 1.00 91.06 71 ARG A C 1
ATOM 581 O O . ARG A 1 71 ? -1.841 13.912 6.740 1.00 91.06 71 ARG A O 1
ATOM 588 N N . ARG A 1 72 ? -3.658 13.255 7.896 1.00 90.06 72 ARG A N 1
ATOM 589 C CA . ARG A 1 72 ? -4.076 14.615 8.293 1.00 90.06 72 ARG A CA 1
ATOM 590 C C . ARG A 1 72 ? -3.075 15.227 9.270 1.00 90.06 72 ARG A C 1
ATOM 592 O O . ARG A 1 72 ? -2.650 16.358 9.058 1.00 90.06 72 ARG A O 1
ATOM 599 N N . GLU A 1 73 ? -2.633 14.460 10.263 1.00 89.31 73 GLU A N 1
ATOM 600 C CA . GLU A 1 73 ? -1.619 14.892 11.230 1.00 89.31 73 GLU A CA 1
ATOM 601 C C . GLU A 1 73 ? -0.303 15.277 10.546 1.00 89.31 73 GLU A C 1
ATOM 603 O O . GLU A 1 73 ? 0.238 16.344 10.827 1.00 89.31 73 GLU A O 1
ATOM 608 N N . LEU A 1 74 ? 0.186 14.470 9.596 1.00 87.94 74 LEU A N 1
ATOM 609 C CA . LEU A 1 74 ? 1.422 14.776 8.866 1.00 87.94 74 LEU A CA 1
ATOM 610 C C . LEU A 1 74 ? 1.321 16.036 8.009 1.00 87.94 74 LEU A C 1
ATOM 612 O O . LEU A 1 74 ? 2.325 16.732 7.851 1.00 87.94 74 LEU A O 1
ATOM 616 N N . LYS A 1 75 ? 0.142 16.330 7.442 1.00 84.94 75 LYS A N 1
ATOM 617 C CA . LYS A 1 75 ? -0.088 17.578 6.699 1.00 84.94 75 LYS A CA 1
ATOM 618 C C . LYS A 1 75 ? 0.047 18.796 7.610 1.00 84.94 75 LYS A C 1
ATOM 620 O O . LYS A 1 75 ? 0.700 19.751 7.211 1.00 84.94 75 LYS A O 1
ATOM 625 N N . ILE A 1 76 ? -0.523 18.729 8.814 1.00 84.62 76 ILE A N 1
ATOM 626 C CA . ILE A 1 76 ? -0.527 19.830 9.787 1.00 84.62 76 ILE A CA 1
ATOM 627 C C . ILE A 1 76 ? 0.855 20.006 10.428 1.00 84.62 76 ILE A C 1
ATOM 629 O O . ILE A 1 76 ? 1.375 21.112 10.475 1.00 84.62 76 ILE A O 1
ATOM 633 N N . LYS A 1 77 ? 1.474 18.915 10.893 1.00 84.00 77 LYS A N 1
ATOM 634 C CA . LYS A 1 77 ? 2.731 18.949 11.662 1.00 84.00 77 LYS A CA 1
ATOM 635 C C . LYS A 1 77 ? 3.999 19.083 10.811 1.00 84.00 77 LYS A C 1
ATOM 637 O O . LYS A 1 77 ? 5.090 19.045 11.362 1.00 84.00 77 LYS A O 1
ATOM 642 N N . GLY A 1 78 ? 3.886 19.182 9.484 1.00 77.06 78 GLY A N 1
ATOM 643 C CA . GLY A 1 78 ? 5.071 19.293 8.624 1.00 77.06 78 GLY A CA 1
ATOM 644 C C . GLY A 1 78 ? 5.936 18.025 8.578 1.00 77.06 78 GLY A C 1
ATOM 645 O O . GLY A 1 78 ? 7.150 18.129 8.489 1.00 77.06 78 GLY A O 1
ATOM 646 N N . GLY A 1 79 ? 5.337 16.830 8.666 1.00 75.69 79 GLY A N 1
ATOM 647 C CA . GLY A 1 79 ? 6.105 15.578 8.723 1.00 75.69 79 GLY A CA 1
ATOM 648 C C . GLY A 1 79 ? 6.938 15.287 7.466 1.00 75.69 79 GLY A C 1
ATOM 649 O O . GLY A 1 79 ? 6.632 15.800 6.387 1.00 75.69 79 GLY A O 1
ATOM 650 N N . GLU A 1 80 ? 7.951 14.427 7.616 1.00 84.44 80 GLU A N 1
ATOM 651 C CA . GLU A 1 80 ? 8.940 14.090 6.581 1.00 84.44 80 GLU A CA 1
ATOM 652 C C . GLU A 1 80 ? 8.320 13.769 5.214 1.00 84.44 80 GLU A C 1
ATOM 654 O O . GLU A 1 80 ? 7.321 13.046 5.099 1.00 84.44 80 GLU A O 1
ATOM 659 N N . TRP A 1 81 ? 8.958 14.274 4.155 1.00 84.38 81 TRP A N 1
ATOM 660 C CA . TRP A 1 81 ? 8.499 14.106 2.775 1.00 84.38 81 TRP A CA 1
ATOM 661 C C . TRP A 1 81 ? 8.378 12.625 2.378 1.00 84.38 81 TRP A C 1
ATOM 663 O O . TRP A 1 81 ? 7.415 12.248 1.708 1.00 84.38 81 TRP A O 1
ATOM 673 N N . PHE A 1 82 ? 9.293 11.775 2.856 1.00 83.50 82 PHE A N 1
ATOM 674 C CA . PHE A 1 82 ? 9.317 10.347 2.548 1.00 83.50 82 PHE A CA 1
ATOM 675 C C . PHE A 1 8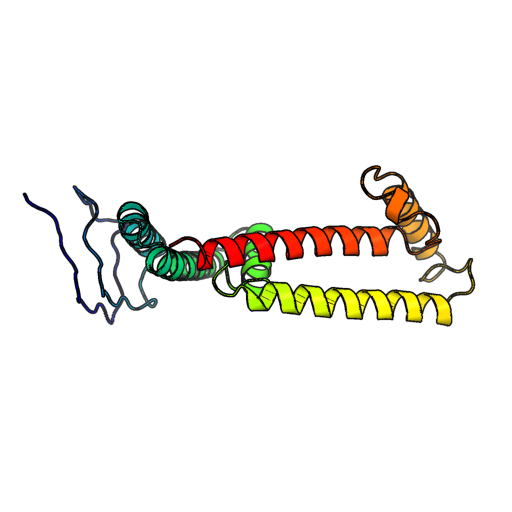2 ? 8.108 9.605 3.139 1.00 83.50 82 PHE A C 1
ATOM 677 O O . PHE A 1 82 ? 7.425 8.862 2.437 1.00 83.50 82 PHE A O 1
ATOM 684 N N . ASN A 1 83 ? 7.742 9.893 4.393 1.00 84.88 83 ASN A N 1
ATOM 685 C CA . ASN A 1 83 ? 6.544 9.324 5.021 1.00 84.88 83 ASN A CA 1
ATOM 686 C C . ASN A 1 83 ? 5.260 9.743 4.288 1.00 84.88 83 ASN A C 1
ATOM 688 O O . ASN A 1 83 ? 4.337 8.945 4.106 1.00 84.88 83 ASN A O 1
ATOM 692 N N . ARG A 1 84 ? 5.203 10.992 3.806 1.00 86.06 84 ARG A N 1
ATOM 693 C CA . ARG A 1 84 ? 4.086 11.471 2.977 1.00 86.06 84 ARG A CA 1
ATOM 694 C C . ARG A 1 84 ? 4.020 10.735 1.641 1.00 86.06 84 ARG A C 1
ATOM 696 O O . ARG A 1 84 ? 2.918 10.382 1.218 1.00 86.06 84 ARG A O 1
ATOM 703 N N . PHE A 1 85 ? 5.167 10.491 1.008 1.00 84.25 85 PHE A N 1
ATOM 704 C CA . PHE A 1 85 ? 5.263 9.729 -0.234 1.00 84.25 85 PHE A CA 1
ATOM 705 C C . PHE A 1 85 ? 4.779 8.288 -0.046 1.00 84.25 85 PHE A C 1
ATOM 707 O O . PHE A 1 85 ? 3.900 7.847 -0.786 1.00 84.25 85 PHE A O 1
ATOM 714 N N . ILE A 1 86 ? 5.241 7.595 1.001 1.00 86.12 86 ILE A N 1
ATOM 715 C CA . ILE A 1 86 ? 4.794 6.231 1.320 1.00 86.12 86 ILE A CA 1
ATOM 716 C C . ILE A 1 86 ? 3.275 6.184 1.504 1.00 86.12 86 ILE A C 1
ATOM 718 O O . ILE A 1 86 ? 2.607 5.349 0.899 1.00 86.12 86 ILE A O 1
ATOM 722 N N . LEU A 1 87 ? 2.696 7.090 2.299 1.00 86.75 87 LEU A N 1
ATOM 723 C CA . LEU A 1 87 ? 1.244 7.117 2.517 1.00 86.75 87 LEU A CA 1
ATOM 724 C C . LEU A 1 87 ? 0.456 7.461 1.257 1.00 86.75 87 LEU A C 1
ATOM 726 O O . LEU A 1 87 ? -0.661 6.974 1.071 1.00 86.75 87 LEU A O 1
ATOM 730 N N . PHE A 1 88 ? 1.001 8.335 0.413 1.00 85.88 88 PHE A N 1
ATOM 731 C CA . PHE A 1 88 ? 0.399 8.653 -0.871 1.00 85.88 88 PHE A CA 1
ATOM 732 C C . PHE A 1 88 ? 0.377 7.419 -1.772 1.00 85.88 88 PHE A C 1
ATOM 734 O O . PHE A 1 88 ? -0.696 7.054 -2.253 1.00 85.88 88 PHE A O 1
ATOM 741 N N . PHE A 1 89 ? 1.518 6.743 -1.917 1.00 84.25 89 PHE A N 1
ATOM 742 C CA . PHE A 1 89 ? 1.642 5.524 -2.706 1.00 84.25 89 PHE A CA 1
ATOM 743 C C . PHE A 1 89 ? 0.715 4.423 -2.183 1.00 84.25 89 PHE A C 1
ATOM 745 O O . PHE A 1 89 ? -0.060 3.864 -2.947 1.00 84.25 89 PHE A O 1
ATOM 752 N N . ASN A 1 90 ? 0.694 4.173 -0.871 1.00 84.44 90 ASN A N 1
ATOM 753 C CA . ASN A 1 90 ? -0.144 3.135 -0.262 1.00 84.44 90 ASN A CA 1
ATOM 754 C C . ASN A 1 90 ? -1.649 3.410 -0.452 1.00 84.44 90 ASN A C 1
ATOM 756 O O . ASN A 1 90 ? -2.440 2.505 -0.724 1.00 84.44 90 ASN A O 1
ATOM 760 N N . ARG A 1 91 ? -2.063 4.684 -0.379 1.00 87.12 91 ARG A N 1
ATOM 761 C CA . ARG A 1 91 ? -3.443 5.067 -0.701 1.00 87.12 91 ARG A CA 1
ATOM 762 C C . ARG A 1 91 ? -3.752 4.870 -2.184 1.00 87.12 91 ARG A C 1
ATOM 764 O O . ARG A 1 91 ? -4.829 4.378 -2.499 1.00 87.12 91 ARG A O 1
ATOM 771 N N . CYS A 1 92 ? -2.846 5.284 -3.067 1.00 84.69 92 CYS A N 1
ATOM 772 C CA . CYS A 1 92 ? -3.032 5.186 -4.513 1.00 84.69 92 CYS A CA 1
ATOM 773 C C . CYS A 1 92 ? -3.090 3.724 -4.973 1.00 84.69 92 CYS A C 1
ATOM 775 O O . CYS A 1 92 ? -3.970 3.360 -5.741 1.00 84.69 92 CYS A O 1
ATOM 777 N N . ALA A 1 93 ? -2.200 2.882 -4.447 1.00 80.75 93 ALA A N 1
ATOM 778 C CA . ALA A 1 93 ? -2.074 1.488 -4.839 1.00 80.75 93 ALA A CA 1
ATOM 779 C C . ALA A 1 93 ? -3.240 0.627 -4.335 1.00 80.75 93 ALA A C 1
ATOM 781 O O . ALA A 1 93 ? -3.771 -0.168 -5.099 1.00 80.75 93 ALA A O 1
ATOM 782 N N . SER A 1 94 ? -3.651 0.767 -3.068 1.00 82.62 94 SER A N 1
ATOM 783 C CA . SER A 1 94 ? -4.598 -0.175 -2.441 1.00 82.62 94 SER A CA 1
ATOM 784 C C . SER A 1 94 ? -5.621 0.465 -1.497 1.00 82.62 94 SER A C 1
ATOM 786 O O . SER A 1 94 ? -6.363 -0.242 -0.811 1.00 82.62 94 SER A O 1
ATOM 788 N N . ASN A 1 95 ? -5.672 1.800 -1.419 1.00 86.12 95 ASN A N 1
ATOM 789 C CA . ASN A 1 95 ? -6.435 2.534 -0.405 1.00 86.12 95 ASN A CA 1
ATOM 790 C C . ASN A 1 95 ? -6.148 2.013 1.020 1.00 86.12 95 ASN A C 1
ATOM 792 O O . ASN A 1 95 ? -7.072 1.707 1.774 1.00 86.12 95 ASN A O 1
ATOM 796 N N . PHE A 1 96 ? -4.859 1.872 1.362 1.00 82.50 96 PHE A N 1
ATOM 797 C CA . PHE A 1 96 ? -4.374 1.294 2.627 1.00 82.50 96 PHE A CA 1
ATOM 798 C C . PHE A 1 96 ? -4.760 -0.182 2.838 1.00 82.50 96 PHE A C 1
ATOM 800 O O . PHE A 1 96 ? -5.034 -0.613 3.959 1.00 82.50 96 PHE A O 1
ATOM 807 N N . GLY A 1 97 ? -4.801 -0.965 1.758 1.00 76.38 97 GLY A N 1
ATOM 808 C CA . GLY A 1 97 ? -5.228 -2.367 1.774 1.00 76.38 97 GLY A CA 1
ATOM 809 C C . GLY A 1 97 ? -6.744 -2.562 1.881 1.00 76.38 97 GLY A C 1
ATOM 810 O O . GLY A 1 97 ? -7.198 -3.688 2.064 1.00 76.38 97 GLY A O 1
ATOM 811 N N . GLY A 1 98 ? -7.532 -1.487 1.779 1.00 79.38 98 GLY A N 1
ATOM 812 C CA . GLY A 1 98 ? -8.993 -1.549 1.777 1.00 79.38 98 GLY A CA 1
ATOM 813 C C . GLY A 1 98 ? -9.587 -2.030 0.454 1.00 79.38 98 GLY A C 1
ATOM 814 O O . GLY A 1 98 ? -10.659 -2.627 0.456 1.00 79.38 98 GLY A O 1
ATOM 815 N N . ASN A 1 99 ? -8.897 -1.812 -0.668 1.00 82.50 99 ASN A N 1
ATOM 816 C CA . ASN A 1 99 ? -9.363 -2.204 -1.996 1.00 82.50 99 ASN A CA 1
ATOM 817 C C . ASN A 1 99 ? -8.321 -3.095 -2.686 1.00 82.50 99 ASN A C 1
ATOM 819 O O . ASN A 1 99 ? -7.248 -2.617 -3.045 1.00 82.50 99 ASN A O 1
ATOM 823 N N . TYR A 1 100 ? -8.644 -4.376 -2.880 1.00 79.19 100 TYR A N 1
ATOM 824 C CA . TYR A 1 100 ? -7.763 -5.342 -3.547 1.00 79.19 100 TYR A CA 1
ATOM 825 C C . TYR A 1 100 ? -7.894 -5.344 -5.078 1.00 79.19 100 TYR A C 1
ATOM 827 O O . TYR A 1 100 ? -6.996 -5.831 -5.756 1.00 79.19 100 TYR A O 1
ATOM 835 N N . ILE A 1 101 ? -8.966 -4.765 -5.631 1.00 84.44 101 ILE A N 1
ATOM 836 C CA . ILE A 1 101 ? -9.142 -4.602 -7.083 1.00 84.44 101 ILE A CA 1
ATOM 837 C C . ILE A 1 101 ? -8.175 -3.531 -7.608 1.00 84.44 101 ILE A C 1
ATOM 839 O O . ILE A 1 101 ? -7.651 -3.644 -8.712 1.00 84.44 101 ILE A O 1
ATOM 843 N N . LEU A 1 102 ? -7.888 -2.506 -6.800 1.00 87.00 102 LEU A N 1
ATOM 844 C CA . LEU A 1 102 ? -7.046 -1.379 -7.201 1.00 87.00 102 LEU A CA 1
ATOM 845 C C . LEU A 1 102 ? -5.586 -1.782 -7.523 1.00 87.00 102 LEU A C 1
ATOM 847 O O . LEU A 1 102 ? -5.119 -1.406 -8.597 1.00 87.00 102 LEU A O 1
ATOM 851 N N . PRO A 1 103 ? -4.883 -2.603 -6.711 1.00 87.69 103 PRO A N 1
ATOM 852 C CA . PRO A 1 103 ? -3.574 -3.149 -7.077 1.00 87.69 103 PRO A CA 1
ATOM 853 C C . PRO A 1 103 ? -3.585 -3.952 -8.381 1.00 87.69 103 PRO A C 1
ATOM 855 O O . PRO A 1 103 ? -2.648 -3.841 -9.164 1.00 87.69 103 PRO A O 1
ATOM 858 N N . ILE A 1 104 ? -4.652 -4.718 -8.638 1.00 87.50 104 ILE A N 1
ATOM 859 C CA . ILE A 1 104 ? -4.804 -5.515 -9.865 1.00 87.50 104 ILE A CA 1
ATOM 860 C C . ILE A 1 104 ? -4.942 -4.596 -11.083 1.00 87.50 104 ILE A C 1
ATOM 862 O O . ILE A 1 104 ? -4.286 -4.815 -12.097 1.00 87.50 104 ILE A O 1
ATOM 866 N N . ILE A 1 105 ? -5.741 -3.530 -10.976 1.00 90.19 105 ILE A N 1
ATOM 867 C CA . ILE A 1 105 ? -5.854 -2.514 -12.031 1.00 90.19 105 ILE A CA 1
ATOM 868 C C . ILE A 1 105 ? -4.488 -1.871 -12.299 1.00 90.19 105 ILE A C 1
ATOM 870 O O . ILE A 1 105 ? -4.086 -1.756 -13.454 1.00 90.19 105 ILE A O 1
ATOM 874 N N . TRP A 1 106 ? -3.744 -1.501 -11.252 1.00 89.88 106 TRP A N 1
ATOM 875 C CA . TRP A 1 106 ? -2.397 -0.948 -11.411 1.00 89.88 106 TRP A CA 1
ATOM 876 C C . TRP A 1 106 ? -1.420 -1.933 -12.052 1.00 89.88 106 TRP A C 1
ATOM 878 O O . TRP A 1 106 ? -0.602 -1.502 -12.858 1.00 89.88 106 TRP A O 1
ATOM 888 N N . LEU A 1 107 ? -1.520 -3.234 -11.754 1.00 91.44 107 LEU A N 1
ATOM 889 C CA . LEU A 1 107 ? -0.732 -4.264 -12.437 1.00 91.44 107 LEU A CA 1
ATOM 890 C C . LEU A 1 107 ? -1.019 -4.260 -13.940 1.00 91.44 107 LEU A C 1
ATOM 892 O O . LEU A 1 107 ? -0.084 -4.129 -14.726 1.00 91.44 107 LEU A O 1
ATOM 896 N N . VAL A 1 108 ? -2.292 -4.320 -14.338 1.00 91.75 108 VAL A N 1
ATOM 897 C CA . VAL A 1 108 ? -2.688 -4.304 -15.758 1.00 91.75 108 VAL A CA 1
ATOM 898 C C . VAL A 1 108 ? -2.207 -3.028 -16.452 1.00 91.75 108 VAL A C 1
ATOM 900 O O . VAL A 1 108 ? -1.571 -3.108 -17.500 1.00 91.75 108 VAL A O 1
ATOM 903 N N . ILE A 1 109 ? -2.439 -1.860 -15.846 1.00 92.75 109 ILE A N 1
ATOM 904 C CA . ILE A 1 109 ? -1.980 -0.571 -16.385 1.00 92.75 109 ILE A CA 1
ATOM 905 C C . ILE A 1 109 ? -0.456 -0.557 -16.526 1.00 92.75 109 ILE A C 1
ATOM 907 O O . ILE A 1 109 ? 0.055 -0.116 -17.551 1.00 92.75 109 ILE A O 1
ATOM 911 N N . SER A 1 110 ? 0.275 -1.054 -15.524 1.00 90.19 110 SER A N 1
ATOM 912 C CA . SER A 1 110 ? 1.738 -1.072 -15.559 1.00 90.19 110 SER A CA 1
ATOM 913 C C . SER A 1 110 ? 2.267 -1.925 -16.714 1.00 90.19 110 SER A C 1
ATOM 915 O O . SER A 1 110 ? 3.176 -1.483 -17.411 1.00 90.19 110 SER A O 1
ATOM 917 N N . VAL A 1 111 ? 1.669 -3.097 -16.964 1.00 92.44 111 VAL A N 1
ATOM 918 C CA . VAL A 1 111 ? 2.027 -3.973 -18.089 1.00 92.44 111 VAL A CA 1
ATOM 919 C C . VAL A 1 111 ? 1.780 -3.276 -19.424 1.00 92.44 111 VAL A C 1
ATOM 921 O O . VAL A 1 111 ? 2.676 -3.267 -20.259 1.00 92.44 111 VAL A O 1
ATOM 924 N N . VAL A 1 112 ? 0.618 -2.637 -19.602 1.00 93.69 112 VAL A N 1
ATOM 925 C CA . VAL A 1 112 ? 0.305 -1.887 -20.833 1.00 93.69 112 VAL A CA 1
ATOM 926 C C . VAL A 1 112 ? 1.318 -0.764 -21.059 1.00 93.69 112 VAL A C 1
ATOM 928 O O . VAL A 1 112 ? 1.890 -0.671 -22.137 1.00 93.69 112 VAL A O 1
ATOM 931 N N . ILE A 1 113 ? 1.602 0.048 -20.036 1.00 91.25 113 ILE A N 1
ATOM 932 C CA . ILE A 1 113 ? 2.590 1.135 -20.133 1.00 91.25 113 ILE A CA 1
ATOM 933 C C . ILE A 1 113 ? 3.967 0.588 -20.517 1.00 91.25 113 ILE A C 1
ATOM 935 O O . ILE A 1 113 ? 4.650 1.169 -21.354 1.00 91.25 113 ILE A O 1
ATOM 939 N N . TYR A 1 114 ? 4.387 -0.522 -19.913 1.00 90.62 114 TYR A N 1
ATOM 940 C CA . TYR A 1 114 ? 5.680 -1.123 -20.209 1.00 90.62 114 TYR A CA 1
ATOM 941 C C . TYR A 1 114 ? 5.769 -1.653 -21.641 1.00 90.62 114 TYR A C 1
ATOM 943 O O . TYR A 1 114 ? 6.774 -1.415 -22.307 1.00 90.62 114 TYR A O 1
ATOM 951 N N . SER A 1 115 ? 4.714 -2.307 -22.132 1.00 89.00 115 SER A N 1
ATOM 952 C CA . SER A 1 115 ? 4.610 -2.725 -23.532 1.00 89.00 115 SER A CA 1
ATOM 953 C C . SER A 1 115 ? 4.728 -1.534 -24.483 1.00 89.00 115 SER A C 1
ATOM 955 O O . SER A 1 115 ? 5.554 -1.568 -25.389 1.00 89.00 115 SER A O 1
ATOM 957 N N . GLU A 1 116 ? 4.007 -0.442 -24.217 1.00 89.31 116 GLU A N 1
ATOM 958 C CA . GLU A 1 116 ? 4.090 0.774 -25.036 1.00 89.31 116 GLU A CA 1
ATOM 959 C C . GLU A 1 116 ? 5.490 1.405 -25.015 1.00 89.31 116 GLU A C 1
ATOM 961 O O . GLU A 1 116 ? 5.957 1.887 -26.043 1.00 89.31 116 GLU A O 1
ATOM 966 N N . ILE A 1 117 ? 6.194 1.384 -23.875 1.00 87.31 117 ILE A N 1
ATOM 967 C CA . ILE A 1 117 ? 7.577 1.882 -23.781 1.00 87.31 117 ILE A CA 1
ATOM 968 C C . ILE A 1 117 ? 8.519 1.053 -24.659 1.00 87.31 117 ILE A C 1
ATOM 970 O O . ILE A 1 117 ? 9.366 1.628 -25.342 1.00 87.31 117 ILE A O 1
ATOM 974 N N . ILE A 1 118 ? 8.379 -0.275 -24.656 1.00 84.81 118 ILE A N 1
ATOM 975 C CA . ILE A 1 118 ? 9.192 -1.169 -25.493 1.00 84.81 118 ILE A CA 1
ATOM 976 C C . ILE A 1 118 ? 8.893 -0.920 -26.971 1.00 84.81 118 ILE A C 1
ATOM 978 O O . ILE A 1 118 ? 9.813 -0.733 -27.761 1.00 84.81 118 ILE A O 1
ATOM 982 N N . ASP A 1 119 ? 7.616 -0.857 -27.345 1.00 85.81 119 ASP A N 1
ATOM 983 C CA . ASP A 1 119 ? 7.207 -0.635 -28.733 1.00 85.81 119 ASP A CA 1
ATOM 984 C C . ASP A 1 119 ? 7.604 0.754 -29.230 1.00 85.81 119 ASP A C 1
ATOM 986 O O . ASP A 1 119 ? 7.934 0.946 -30.400 1.00 85.81 119 ASP A O 1
ATOM 990 N N . TRP A 1 120 ? 7.557 1.760 -28.358 1.00 82.88 120 TRP A N 1
ATOM 991 C CA . TRP A 1 120 ? 8.072 3.087 -28.663 1.00 82.88 120 TRP A CA 1
ATOM 992 C C . TRP A 1 120 ? 9.587 3.049 -28.854 1.00 82.88 120 TRP A C 1
ATOM 994 O O . TRP A 1 120 ? 10.082 3.575 -29.849 1.00 82.88 120 TRP A O 1
ATOM 1004 N N . HIS A 1 121 ? 10.312 2.367 -27.964 1.00 79.44 121 HIS A N 1
ATOM 1005 C CA . HIS A 1 121 ? 11.758 2.244 -28.068 1.00 79.44 121 HIS A CA 1
ATOM 1006 C C . HIS A 1 121 ? 12.182 1.577 -29.383 1.00 79.44 121 HIS A C 1
ATOM 1008 O O . HIS A 1 121 ? 12.937 2.164 -30.150 1.00 79.44 121 HIS A O 1
ATOM 1014 N N . ASN A 1 122 ? 11.599 0.422 -29.700 1.00 78.50 122 ASN A N 1
ATOM 1015 C CA . ASN A 1 122 ? 11.913 -0.337 -30.911 1.00 78.50 122 ASN A CA 1
ATOM 1016 C C . ASN A 1 122 ? 11.580 0.422 -32.209 1.00 78.50 122 ASN A C 1
ATOM 1018 O O . ASN A 1 122 ? 12.170 0.152 -33.251 1.00 78.50 122 ASN A O 1
ATOM 1022 N N . ARG A 1 123 ? 10.604 1.343 -32.179 1.00 77.62 123 ARG A N 1
ATOM 1023 C CA . ARG A 1 123 ? 10.209 2.143 -33.353 1.00 77.62 123 ARG A CA 1
ATOM 1024 C C . ARG A 1 123 ? 11.082 3.372 -33.567 1.00 77.62 123 ARG A C 1
ATOM 1026 O O . ARG A 1 123 ? 11.302 3.754 -34.712 1.00 77.62 123 ARG A O 1
ATOM 1033 N N . PHE A 1 124 ? 11.496 4.029 -32.488 1.00 69.62 124 PHE A N 1
ATOM 1034 C CA . PHE A 1 124 ? 12.192 5.315 -32.558 1.00 69.62 124 PHE A CA 1
ATOM 1035 C C . PHE A 1 124 ? 13.710 5.194 -32.457 1.00 69.62 124 PHE A C 1
ATOM 1037 O O . PHE A 1 124 ? 14.405 6.085 -32.942 1.00 69.62 124 PHE A O 1
ATOM 1044 N N . PHE A 1 125 ? 14.226 4.112 -31.875 1.00 66.88 125 PHE A N 1
ATOM 1045 C CA . PHE A 1 125 ? 15.657 3.902 -31.711 1.00 66.88 125 PHE A CA 1
ATOM 1046 C C . PHE A 1 125 ? 16.097 2.693 -32.530 1.00 66.88 125 PHE A C 1
ATOM 1048 O O . PHE A 1 125 ? 15.628 1.574 -32.340 1.00 66.88 125 PHE A O 1
ATOM 1055 N N . VAL A 1 126 ? 17.008 2.940 -33.471 1.00 60.12 126 VAL A N 1
ATOM 1056 C CA . VAL A 1 126 ? 17.844 1.882 -34.047 1.00 60.12 126 VAL A CA 1
ATOM 1057 C C . VAL A 1 126 ? 18.739 1.369 -32.918 1.00 60.12 126 VAL A C 1
ATOM 1059 O O . VAL A 1 126 ? 19.137 2.184 -32.088 1.00 60.12 126 VAL A O 1
ATOM 1062 N N . GLU A 1 127 ? 19.048 0.066 -32.910 1.00 55.88 127 GLU A N 1
ATOM 1063 C CA . GLU A 1 127 ? 19.711 -0.752 -31.863 1.00 55.88 127 GLU A CA 1
ATOM 1064 C C . GLU A 1 127 ? 20.898 -0.126 -31.083 1.00 55.88 127 GLU A C 1
ATOM 1066 O O . GLU A 1 127 ? 21.382 -0.728 -30.138 1.00 55.88 127 GLU A O 1
ATOM 1071 N N . ASN A 1 128 ? 21.386 1.071 -31.425 1.00 51.91 128 ASN A N 1
ATOM 1072 C CA . ASN A 1 128 ? 22.547 1.713 -30.812 1.00 51.91 128 ASN A CA 1
ATOM 1073 C C . ASN A 1 128 ? 22.403 3.207 -30.448 1.00 51.91 128 ASN A C 1
ATOM 1075 O O . ASN A 1 128 ? 23.395 3.811 -30.033 1.00 51.91 128 ASN A O 1
ATOM 1079 N N . GLU A 1 129 ? 21.226 3.835 -30.554 1.00 53.69 129 GLU A N 1
ATOM 1080 C CA . GLU A 1 129 ? 21.051 5.226 -30.098 1.00 53.69 129 GLU A CA 1
ATOM 1081 C C . GLU A 1 129 ? 20.154 5.303 -28.858 1.00 53.69 129 GLU A C 1
ATOM 1083 O O . GLU A 1 129 ? 18.956 5.053 -28.893 1.00 53.69 129 GLU A O 1
ATOM 1088 N N . TYR A 1 130 ? 20.764 5.625 -27.718 1.00 60.00 130 TYR A N 1
ATOM 1089 C CA . TYR A 1 130 ? 20.086 5.741 -26.431 1.00 60.00 130 TYR A CA 1
ATOM 1090 C C . TYR A 1 130 ? 19.195 6.992 -26.376 1.00 60.00 130 TYR A C 1
ATOM 1092 O O . TYR A 1 130 ? 19.458 7.996 -27.032 1.00 60.00 130 TYR A O 1
ATOM 1100 N N . PHE A 1 131 ? 18.171 6.928 -25.518 1.00 52.69 131 PHE A N 1
ATOM 1101 C CA . PHE A 1 131 ? 16.991 7.804 -25.402 1.00 52.69 131 PHE A CA 1
ATOM 1102 C C . PHE A 1 131 ? 17.171 9.335 -25.462 1.00 52.69 131 PHE A C 1
ATOM 1104 O O . PHE A 1 131 ? 16.175 10.053 -25.555 1.00 52.69 131 PHE A O 1
ATOM 1111 N N . TRP A 1 132 ? 18.383 9.870 -25.336 1.00 49.06 132 TRP A N 1
ATOM 1112 C CA . TRP A 1 132 ? 18.582 11.281 -25.044 1.00 49.06 132 TRP A CA 1
ATOM 1113 C C . TRP A 1 132 ? 19.879 11.830 -25.647 1.00 49.06 132 TRP A C 1
ATOM 1115 O O . TRP A 1 132 ? 20.876 11.123 -25.767 1.00 49.06 132 TRP A O 1
ATOM 1125 N N . ASN A 1 133 ? 19.847 13.132 -25.953 1.00 53.12 133 ASN A N 1
ATOM 1126 C CA . ASN A 1 133 ? 20.968 14.006 -26.320 1.00 53.12 133 ASN A CA 1
ATOM 1127 C C . ASN A 1 133 ? 22.319 13.577 -25.695 1.00 53.12 133 ASN A C 1
ATOM 1129 O O . ASN A 1 133 ? 22.346 13.096 -24.565 1.00 53.12 133 ASN A O 1
ATOM 1133 N N . ARG A 1 134 ? 23.439 13.798 -26.397 1.00 50.72 134 ARG A N 1
ATOM 1134 C CA . ARG A 1 134 ? 24.791 13.253 -26.127 1.00 50.72 134 ARG A CA 1
ATOM 1135 C C . ARG A 1 134 ? 25.210 13.177 -24.643 1.00 50.72 134 ARG A C 1
ATOM 1137 O O . ARG A 1 134 ? 25.858 12.208 -24.254 1.00 50.72 134 ARG A O 1
ATOM 1144 N N . ASP A 1 135 ? 24.818 14.140 -23.812 1.00 53.84 135 ASP A N 1
ATOM 1145 C CA . ASP A 1 135 ? 25.108 14.169 -22.368 1.00 53.84 135 ASP A CA 1
ATOM 1146 C C . ASP A 1 135 ? 24.351 13.106 -21.551 1.00 53.84 135 ASP A C 1
ATOM 1148 O O . ASP A 1 135 ? 24.909 12.465 -20.657 1.00 53.84 135 ASP A O 1
ATOM 1152 N N . PHE A 1 136 ? 23.084 12.865 -21.873 1.00 61.66 136 PHE A N 1
ATOM 1153 C CA . PHE A 1 136 ? 22.264 11.854 -21.210 1.00 61.66 136 PHE A CA 1
ATOM 1154 C C . PHE A 1 136 ? 22.601 10.431 -21.661 1.00 61.66 136 PHE A C 1
ATOM 1156 O O . PHE A 1 136 ? 22.336 9.493 -20.911 1.00 61.66 136 PHE A O 1
ATOM 1163 N N . ASN A 1 137 ? 23.223 10.257 -22.831 1.00 69.00 137 ASN A N 1
ATOM 1164 C CA . ASN A 1 137 ? 23.704 8.953 -23.284 1.00 69.00 137 ASN A CA 1
ATOM 1165 C C . ASN A 1 137 ? 24.653 8.326 -22.241 1.00 69.00 137 ASN A C 1
ATOM 1167 O O . ASN A 1 137 ? 24.476 7.187 -21.820 1.00 69.00 137 ASN A O 1
ATOM 1171 N N . THR A 1 138 ? 25.578 9.119 -21.690 1.00 71.88 138 THR A N 1
ATOM 1172 C CA . THR A 1 138 ? 26.513 8.651 -20.648 1.00 71.88 138 THR A CA 1
ATOM 1173 C C . THR A 1 138 ? 25.795 8.215 -19.367 1.00 71.88 138 THR A C 1
ATOM 1175 O O . THR A 1 138 ? 26.181 7.230 -18.735 1.00 71.88 138 THR A O 1
ATOM 1178 N N . LEU A 1 139 ? 24.748 8.943 -18.966 1.00 77.38 139 LEU A N 1
ATOM 1179 C CA . LEU A 1 139 ? 23.937 8.582 -17.801 1.00 77.38 139 LEU A CA 1
ATOM 1180 C C . LEU A 1 139 ? 23.119 7.315 -18.059 1.00 77.38 139 LEU A C 1
ATOM 1182 O O . LEU A 1 139 ? 23.073 6.448 -17.191 1.00 77.38 139 LEU A O 1
ATOM 1186 N N . SER A 1 140 ? 22.526 7.192 -19.247 1.00 76.75 140 SER A N 1
ATOM 1187 C CA . SER A 1 140 ? 21.751 6.021 -19.660 1.00 76.75 140 SER A CA 1
ATOM 1188 C C . SER A 1 140 ? 22.613 4.763 -19.662 1.00 76.75 140 SER A C 1
ATOM 1190 O O . SER A 1 140 ? 22.235 3.765 -19.057 1.00 76.75 140 SER A O 1
ATOM 1192 N N . VAL A 1 141 ? 23.807 4.830 -20.257 1.00 79.38 141 VAL A N 1
ATOM 1193 C CA . VAL A 1 141 ? 24.760 3.711 -20.294 1.00 79.38 141 VAL A CA 1
ATOM 1194 C C . VAL A 1 141 ? 25.159 3.289 -18.880 1.00 79.38 141 VAL A C 1
ATOM 1196 O O . VAL A 1 141 ? 25.140 2.103 -18.556 1.00 79.38 141 VAL A O 1
ATOM 1199 N N . ARG A 1 142 ? 25.460 4.250 -17.993 1.00 83.50 142 ARG A N 1
ATOM 1200 C CA . ARG A 1 142 ? 25.759 3.937 -16.586 1.00 83.50 142 ARG A CA 1
ATOM 1201 C C . ARG A 1 142 ? 24.573 3.287 -15.880 1.00 83.50 142 ARG A C 1
ATOM 1203 O O . ARG A 1 142 ? 24.768 2.318 -15.155 1.00 83.50 142 ARG A O 1
ATOM 1210 N N . ALA A 1 143 ? 23.363 3.806 -16.071 1.00 83.75 143 ALA A N 1
ATOM 1211 C CA . ALA A 1 143 ? 22.162 3.275 -15.437 1.00 83.75 143 ALA A CA 1
ATOM 1212 C C . ALA A 1 143 ? 21.856 1.841 -15.899 1.00 83.75 143 ALA A C 1
ATOM 1214 O O . ALA A 1 143 ? 21.571 0.983 -15.064 1.00 83.75 143 ALA A O 1
ATOM 1215 N N . ASN A 1 144 ? 21.982 1.569 -17.200 1.00 83.94 144 ASN A N 1
ATOM 1216 C CA . ASN A 1 144 ? 21.800 0.236 -17.774 1.00 83.94 144 ASN A CA 1
ATOM 1217 C C . ASN A 1 144 ? 22.868 -0.747 -17.275 1.00 83.94 144 ASN A C 1
ATOM 1219 O O . ASN A 1 144 ? 22.521 -1.817 -16.785 1.00 83.94 144 ASN A O 1
ATOM 1223 N N . SER A 1 145 ? 24.142 -0.346 -17.236 1.00 83.31 145 SER A N 1
ATOM 1224 C CA . SER A 1 145 ? 25.219 -1.183 -16.682 1.00 83.31 145 SER A CA 1
ATOM 1225 C C . SER A 1 145 ? 25.018 -1.508 -15.190 1.00 83.31 145 SER A C 1
ATOM 1227 O O . SER A 1 145 ? 25.243 -2.639 -14.741 1.00 83.31 145 SER A O 1
ATOM 1229 N N . ILE A 1 146 ? 24.535 -0.539 -14.401 1.00 85.88 146 ILE A N 1
ATOM 1230 C CA . ILE A 1 146 ? 24.150 -0.770 -13.000 1.00 85.88 146 ILE A CA 1
ATOM 1231 C C . ILE A 1 146 ? 22.995 -1.776 -12.919 1.00 85.88 146 ILE A C 1
ATOM 1233 O O . ILE A 1 146 ? 23.004 -2.648 -12.049 1.00 85.88 146 ILE A O 1
ATOM 1237 N N . ALA A 1 147 ? 22.010 -1.671 -13.812 1.00 84.94 147 ALA A N 1
ATOM 1238 C CA . ALA A 1 147 ? 20.864 -2.569 -13.833 1.00 84.94 147 ALA A CA 1
ATOM 1239 C C . ALA A 1 147 ? 21.256 -4.013 -14.174 1.00 84.94 147 ALA A C 1
ATOM 1241 O O . ALA A 1 147 ? 20.812 -4.937 -13.495 1.00 84.94 147 ALA A O 1
ATOM 1242 N N . GLU A 1 148 ? 22.143 -4.215 -15.147 1.00 82.81 148 GLU A N 1
ATOM 1243 C CA . GLU A 1 148 ? 22.688 -5.536 -15.487 1.00 82.81 148 GLU A CA 1
ATOM 1244 C C . GLU A 1 148 ? 23.477 -6.167 -14.336 1.00 82.81 148 GLU A C 1
ATOM 1246 O O . GLU A 1 148 ? 23.425 -7.380 -14.122 1.00 82.81 148 GLU A O 1
ATOM 1251 N N . SER A 1 149 ? 24.165 -5.339 -13.546 1.00 84.56 149 SER A N 1
ATOM 1252 C CA . SER A 1 149 ? 24.904 -5.781 -12.359 1.00 84.56 149 SER A CA 1
ATOM 1253 C C . SER A 1 149 ? 23.982 -6.262 -11.227 1.00 84.56 149 SER A C 1
ATOM 1255 O O . SER A 1 149 ? 24.435 -6.908 -10.278 1.00 84.56 149 SER A O 1
ATOM 1257 N N . PHE A 1 150 ? 22.677 -5.980 -11.304 1.00 82.88 150 PHE A N 1
ATOM 1258 C CA . PHE A 1 150 ? 21.700 -6.411 -10.312 1.00 82.88 150 PHE A CA 1
ATOM 1259 C C . PHE A 1 150 ? 21.307 -7.886 -10.523 1.00 82.88 150 PHE A C 1
ATOM 1261 O O . PHE A 1 150 ? 20.333 -8.215 -11.204 1.00 82.88 150 PHE A O 1
ATOM 1268 N N . LEU A 1 151 ? 22.065 -8.793 -9.895 1.00 77.62 151 LEU A N 1
ATOM 1269 C CA . LEU A 1 151 ? 21.977 -10.256 -10.068 1.00 77.62 151 LEU A CA 1
ATOM 1270 C C . LEU A 1 151 ? 20.560 -10.871 -10.034 1.00 77.62 151 LEU A C 1
ATOM 1272 O O . LEU A 1 151 ? 20.304 -11.759 -10.846 1.00 77.62 151 LEU A O 1
ATOM 1276 N N . PRO A 1 152 ? 19.623 -10.454 -9.154 1.00 79.31 152 PRO A N 1
ATOM 1277 C CA . PRO A 1 152 ? 18.271 -11.019 -9.149 1.00 79.31 152 PRO A CA 1
ATOM 1278 C C . PRO A 1 152 ? 17.486 -10.792 -10.446 1.00 79.31 152 PRO A C 1
ATOM 1280 O O . PRO A 1 152 ? 16.607 -11.590 -10.767 1.00 79.31 152 PRO A O 1
ATOM 1283 N N . PHE A 1 153 ? 17.789 -9.716 -11.180 1.00 77.12 153 PHE A N 1
ATOM 1284 C CA . PHE A 1 153 ? 17.076 -9.346 -12.402 1.00 77.12 153 PHE A CA 1
ATOM 1285 C C . PHE A 1 153 ? 17.927 -9.455 -13.663 1.00 77.12 153 PHE A C 1
ATOM 1287 O O . PHE A 1 153 ? 17.350 -9.497 -14.741 1.00 77.12 153 PHE A O 1
ATOM 1294 N N . SER A 1 154 ? 19.251 -9.589 -13.557 1.00 73.25 154 SER A N 1
ATOM 1295 C CA . SER A 1 154 ? 20.166 -9.610 -14.705 1.00 73.25 154 SER A CA 1
ATOM 1296 C C . SER A 1 154 ? 19.744 -10.591 -15.808 1.00 73.25 154 SER A C 1
ATOM 1298 O O . SER A 1 154 ? 19.735 -10.232 -16.980 1.00 73.25 154 SER A O 1
ATOM 1300 N N . ARG A 1 155 ? 19.260 -11.790 -15.454 1.00 77.50 155 ARG A N 1
ATOM 1301 C CA . ARG A 1 155 ? 18.732 -12.779 -16.420 1.00 77.50 155 ARG A CA 1
ATOM 1302 C C . ARG A 1 155 ? 17.463 -12.334 -17.155 1.00 77.50 155 ARG A C 1
ATOM 1304 O O . ARG A 1 155 ? 17.252 -12.737 -18.289 1.00 77.50 155 ARG A O 1
ATOM 1311 N N . PHE A 1 156 ? 16.613 -11.533 -16.515 1.00 75.19 156 PHE A N 1
ATOM 1312 C CA . PHE A 1 156 ? 15.389 -10.982 -17.114 1.00 75.19 156 PHE A CA 1
ATOM 1313 C C . PHE A 1 156 ? 15.642 -9.696 -17.916 1.00 75.19 156 PHE A C 1
ATOM 1315 O O . PHE A 1 156 ? 14.719 -9.183 -18.556 1.00 75.19 156 PHE A O 1
ATOM 1322 N N . LEU A 1 157 ? 16.867 -9.168 -17.833 1.00 74.69 157 LEU A N 1
ATOM 1323 C CA . LEU A 1 157 ? 17.347 -7.982 -18.541 1.00 74.69 157 LEU A CA 1
ATOM 1324 C C . LEU A 1 157 ? 18.195 -8.344 -19.771 1.00 74.69 157 LEU A C 1
ATOM 1326 O O . LEU A 1 157 ? 18.274 -7.545 -20.697 1.00 74.69 157 LEU A O 1
ATOM 1330 N N . GLN A 1 158 ? 18.772 -9.552 -19.810 1.00 61.06 158 GLN A N 1
ATOM 1331 C CA . GLN A 1 158 ? 19.546 -10.061 -20.946 1.00 61.06 158 GLN A CA 1
ATOM 1332 C C . GLN A 1 158 ? 18.735 -10.004 -22.253 1.00 61.06 158 GLN A C 1
ATOM 1334 O O . GLN A 1 158 ? 17.646 -10.572 -22.342 1.00 61.06 158 GLN A O 1
ATOM 1339 N N . GLY A 1 159 ? 19.284 -9.322 -23.264 1.00 63.72 159 GLY A N 1
ATOM 1340 C CA . GLY A 1 159 ? 18.667 -9.153 -24.586 1.00 63.72 159 GLY A CA 1
ATOM 1341 C C . GLY A 1 159 ? 17.780 -7.912 -24.741 1.00 63.72 159 GLY A C 1
ATOM 1342 O O . GLY A 1 159 ? 17.037 -7.828 -25.715 1.00 63.72 159 GLY A O 1
ATOM 1343 N N . ARG A 1 160 ? 17.819 -6.965 -23.793 1.00 66.06 160 ARG A N 1
ATOM 1344 C CA . ARG A 1 160 ? 17.104 -5.679 -23.872 1.00 66.06 160 ARG A CA 1
ATOM 1345 C C . ARG A 1 160 ? 18.076 -4.502 -23.897 1.00 66.06 160 ARG A C 1
ATOM 1347 O O . ARG A 1 160 ? 18.004 -3.645 -23.016 1.00 66.06 160 ARG A O 1
ATOM 1354 N N . GLU A 1 161 ? 18.946 -4.500 -24.904 1.00 70.44 161 GLU A N 1
ATOM 1355 C CA . GLU A 1 161 ? 20.001 -3.498 -25.083 1.00 70.44 161 GLU A CA 1
ATOM 1356 C C . GLU A 1 161 ? 19.427 -2.077 -25.016 1.00 70.44 161 GLU A C 1
ATOM 1358 O O . GLU A 1 161 ? 18.555 -1.698 -25.795 1.00 70.44 161 GLU A O 1
ATOM 1363 N N . GLY A 1 162 ? 19.854 -1.303 -24.019 1.00 72.94 162 GLY A N 1
ATOM 1364 C CA . GLY A 1 162 ? 19.422 0.083 -23.826 1.00 72.94 162 GLY A CA 1
ATOM 1365 C C . GLY A 1 162 ? 18.170 0.289 -22.971 1.00 72.94 162 GLY A C 1
ATOM 1366 O O . GLY A 1 162 ? 17.892 1.431 -22.583 1.00 72.94 162 GLY A O 1
ATOM 1367 N N . LEU A 1 163 ? 17.457 -0.779 -22.606 1.00 80.31 163 LEU A N 1
ATOM 1368 C CA . LEU A 1 163 ? 16.240 -0.751 -21.785 1.00 80.31 163 LEU A CA 1
ATOM 1369 C C . LEU A 1 163 ? 16.400 -1.432 -20.420 1.00 80.31 163 LEU A C 1
ATOM 1371 O O . LEU A 1 163 ? 15.411 -1.577 -19.694 1.00 80.31 163 LEU A O 1
ATOM 1375 N N . GLU A 1 164 ? 17.599 -1.857 -20.041 1.00 85.31 164 GLU A N 1
ATOM 1376 C CA . GLU A 1 164 ? 17.853 -2.677 -18.856 1.00 85.31 164 GLU A CA 1
ATOM 1377 C C . GLU A 1 164 ? 17.433 -1.961 -17.570 1.00 85.31 164 GLU A C 1
ATOM 1379 O O . GLU A 1 164 ? 16.736 -2.523 -16.723 1.00 85.31 164 GLU A O 1
ATOM 1384 N N . PHE A 1 165 ? 17.771 -0.680 -17.440 1.00 84.75 165 PHE A N 1
ATOM 1385 C CA . PHE A 1 165 ? 17.387 0.130 -16.289 1.00 84.75 165 PHE A CA 1
ATOM 1386 C C . PHE A 1 165 ? 15.873 0.340 -16.203 1.00 84.75 165 PHE A C 1
ATOM 1388 O O . PHE A 1 165 ? 15.271 0.164 -15.141 1.00 84.75 165 PHE A O 1
ATOM 1395 N N . THR A 1 166 ? 15.233 0.667 -17.325 1.00 85.19 166 THR A N 1
ATOM 1396 C CA . THR A 1 166 ? 13.776 0.851 -17.399 1.00 85.19 166 THR A CA 1
ATOM 1397 C C . THR A 1 166 ? 13.038 -0.442 -17.057 1.00 85.19 166 THR A C 1
ATOM 1399 O O . THR A 1 166 ? 12.070 -0.438 -16.294 1.00 85.19 166 THR A O 1
ATOM 1402 N N . SER A 1 167 ? 13.541 -1.565 -17.565 1.00 87.88 167 SER A N 1
ATOM 1403 C CA . SER A 1 167 ? 13.021 -2.904 -17.298 1.00 87.88 167 SER A CA 1
ATOM 1404 C C . SER A 1 167 ? 13.186 -3.285 -15.823 1.00 87.88 167 SER A C 1
ATOM 1406 O O . SER A 1 167 ? 12.253 -3.812 -15.218 1.00 87.88 167 SER A O 1
ATOM 1408 N N . LEU A 1 168 ? 14.321 -2.949 -15.197 1.00 89.50 168 LEU A N 1
ATOM 1409 C CA . LEU A 1 168 ? 14.539 -3.156 -13.763 1.00 89.50 168 LEU A CA 1
ATOM 1410 C C . LEU A 1 168 ? 13.518 -2.388 -12.916 1.00 89.50 168 LEU A C 1
ATOM 1412 O O . LEU A 1 168 ? 12.907 -2.967 -12.014 1.00 89.50 168 LEU A O 1
ATOM 1416 N N . LEU A 1 169 ? 13.307 -1.099 -13.205 1.00 88.88 169 LEU A N 1
ATOM 1417 C CA . LEU A 1 169 ? 12.310 -0.285 -12.500 1.00 88.88 169 LEU A CA 1
ATOM 1418 C C . LEU A 1 169 ? 10.905 -0.877 -12.638 1.00 88.88 169 LEU A C 1
ATOM 1420 O O . LEU A 1 169 ? 10.163 -0.937 -11.653 1.00 88.88 169 LEU A O 1
ATOM 1424 N N . PHE A 1 170 ? 10.560 -1.359 -13.835 1.00 90.00 170 PHE A N 1
ATOM 1425 C CA . PHE A 1 170 ? 9.295 -2.039 -14.075 1.00 90.00 170 PHE A CA 1
ATOM 1426 C C . PHE A 1 170 ? 9.162 -3.321 -13.244 1.00 90.00 170 PHE A C 1
ATOM 1428 O O . PHE A 1 170 ? 8.148 -3.502 -12.572 1.00 90.00 170 PHE A O 1
ATOM 1435 N N . TYR A 1 171 ? 10.183 -4.181 -13.207 1.00 89.19 171 TYR A N 1
ATOM 1436 C CA . TYR A 1 171 ? 10.136 -5.406 -12.406 1.00 89.19 171 TYR A CA 1
ATOM 1437 C C . TYR A 1 171 ? 10.016 -5.125 -10.905 1.00 89.19 171 TYR A C 1
ATOM 1439 O O . TYR A 1 171 ? 9.229 -5.781 -10.221 1.00 89.19 171 TYR A O 1
ATOM 1447 N N . ILE A 1 172 ? 10.729 -4.120 -10.385 1.00 89.88 172 ILE A N 1
ATOM 1448 C CA . ILE A 1 172 ? 10.598 -3.691 -8.985 1.00 89.88 172 ILE A CA 1
ATOM 1449 C C . ILE A 1 172 ? 9.161 -3.236 -8.704 1.00 89.88 172 ILE A C 1
ATOM 1451 O O . ILE A 1 172 ? 8.550 -3.675 -7.725 1.00 89.88 172 ILE A O 1
ATOM 1455 N N . LEU A 1 173 ? 8.594 -2.394 -9.573 1.00 89.38 173 LEU A N 1
ATOM 1456 C CA . LEU A 1 173 ? 7.20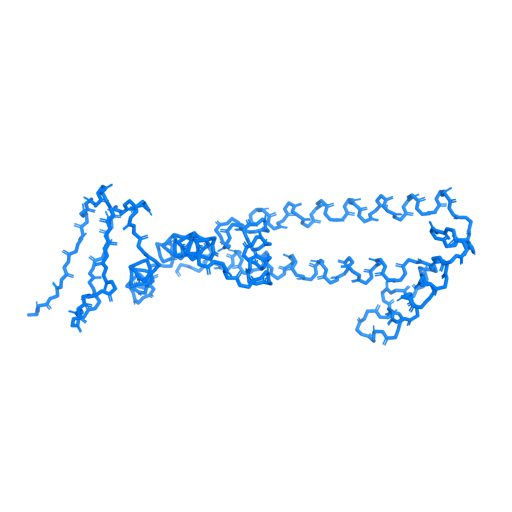8 -1.945 -9.455 1.00 89.38 173 LEU A CA 1
ATOM 1457 C C . LEU A 1 173 ? 6.228 -3.128 -9.497 1.00 89.38 173 LEU A C 1
ATOM 1459 O O . LEU A 1 173 ? 5.317 -3.200 -8.671 1.00 89.38 173 LEU A O 1
ATOM 1463 N N . PHE A 1 174 ? 6.439 -4.074 -10.411 1.00 89.94 174 PHE A N 1
ATOM 1464 C CA . PHE A 1 174 ? 5.605 -5.261 -10.577 1.00 89.94 174 PHE A CA 1
ATOM 1465 C C . PHE A 1 174 ? 5.613 -6.146 -9.325 1.00 89.94 174 PHE A C 1
ATOM 1467 O O . PHE A 1 174 ? 4.553 -6.571 -8.858 1.00 89.94 174 PHE A O 1
ATOM 1474 N N . VAL A 1 175 ? 6.783 -6.366 -8.715 1.00 90.62 175 VAL A N 1
ATOM 1475 C CA . VAL A 1 175 ? 6.910 -7.101 -7.445 1.00 90.62 175 VAL A CA 1
ATOM 1476 C C . VAL A 1 175 ? 6.172 -6.377 -6.317 1.00 90.62 175 VAL A C 1
ATOM 1478 O O . VAL A 1 175 ? 5.417 -7.010 -5.575 1.00 90.62 175 VAL A O 1
ATOM 1481 N N . ILE A 1 176 ? 6.323 -5.053 -6.205 1.00 88.44 176 ILE A N 1
ATOM 1482 C CA . ILE A 1 176 ? 5.624 -4.250 -5.189 1.00 88.44 176 ILE A CA 1
ATOM 1483 C C . ILE A 1 176 ? 4.105 -4.363 -5.357 1.00 88.44 176 ILE A C 1
ATOM 1485 O O . ILE A 1 176 ? 3.394 -4.602 -4.380 1.00 88.44 176 ILE A O 1
ATOM 1489 N N . LEU A 1 177 ? 3.590 -4.213 -6.578 1.00 87.94 177 LEU A N 1
ATOM 1490 C CA . LEU A 1 177 ? 2.156 -4.295 -6.858 1.00 87.94 177 LEU A CA 1
ATOM 1491 C C . LEU A 1 177 ? 1.601 -5.712 -6.651 1.00 87.94 177 LEU A C 1
ATOM 1493 O O . LEU A 1 177 ? 0.502 -5.876 -6.112 1.00 87.94 177 LEU A O 1
ATOM 1497 N N . THR A 1 178 ? 2.378 -6.741 -6.991 1.00 89.44 178 THR A N 1
ATOM 1498 C CA . THR A 1 178 ? 2.032 -8.142 -6.714 1.00 89.44 178 THR A CA 1
ATOM 1499 C C . THR A 1 178 ? 1.926 -8.380 -5.210 1.00 89.44 178 THR A C 1
ATOM 1501 O O . THR A 1 178 ? 0.924 -8.912 -4.729 1.00 89.44 178 THR A O 1
ATOM 1504 N N . TRP A 1 179 ? 2.902 -7.900 -4.435 1.00 88.75 179 TRP A N 1
ATOM 1505 C CA . TRP A 1 179 ? 2.860 -7.971 -2.976 1.00 88.75 179 TRP A CA 1
ATOM 1506 C C . TRP A 1 179 ? 1.645 -7.237 -2.392 1.00 88.75 179 TRP A C 1
ATOM 1508 O O . TRP A 1 179 ? 0.938 -7.782 -1.544 1.00 88.75 179 TRP A O 1
ATOM 1518 N N . GLN A 1 180 ? 1.348 -6.026 -2.876 1.00 85.19 180 GLN A N 1
ATOM 1519 C CA . GLN A 1 180 ? 0.162 -5.271 -2.456 1.00 85.19 180 GLN A CA 1
ATOM 1520 C C . GLN A 1 180 ? -1.138 -6.022 -2.758 1.00 85.19 180 GLN A C 1
ATOM 1522 O O . GLN A 1 180 ? -2.047 -6.023 -1.927 1.00 85.19 180 GLN A O 1
ATOM 1527 N N . THR A 1 181 ? -1.214 -6.699 -3.904 1.00 86.88 181 THR A N 1
ATOM 1528 C CA . THR A 1 181 ? -2.361 -7.536 -4.277 1.00 86.88 181 THR A CA 1
ATOM 1529 C C . THR A 1 181 ? -2.538 -8.685 -3.288 1.00 86.88 181 THR A C 1
ATOM 1531 O O . THR A 1 181 ? -3.620 -8.844 -2.727 1.00 86.88 181 THR A O 1
ATOM 1534 N N . ILE A 1 182 ? -1.468 -9.434 -2.997 1.00 87.00 182 ILE A N 1
ATOM 1535 C CA . ILE A 1 182 ? -1.492 -10.555 -2.043 1.00 87.00 182 ILE A CA 1
ATOM 1536 C C . ILE A 1 182 ? -1.947 -10.083 -0.658 1.00 87.00 182 ILE A C 1
ATOM 1538 O O . ILE A 1 182 ? -2.837 -10.682 -0.053 1.00 87.00 182 ILE A O 1
ATOM 1542 N N . VAL A 1 183 ? -1.370 -8.986 -0.156 1.00 84.19 183 VAL A N 1
ATOM 1543 C CA . VAL A 1 183 ? -1.727 -8.425 1.155 1.00 84.19 183 VAL A CA 1
ATOM 1544 C C . VAL A 1 183 ? -3.190 -7.986 1.188 1.00 84.19 183 VAL A C 1
ATOM 1546 O O . VAL A 1 183 ? -3.891 -8.277 2.159 1.00 84.19 183 VAL A O 1
ATOM 1549 N N . ALA A 1 184 ? -3.668 -7.308 0.143 1.00 83.38 184 ALA A N 1
ATOM 1550 C CA . ALA A 1 184 ? -5.049 -6.849 0.078 1.00 83.38 184 ALA A CA 1
ATOM 1551 C C . ALA A 1 184 ? -6.033 -8.031 0.013 1.00 83.38 184 ALA A C 1
ATOM 1553 O O . ALA A 1 184 ? -7.005 -8.049 0.763 1.00 83.38 184 ALA A O 1
ATOM 1554 N N . VAL A 1 185 ? -5.751 -9.058 -0.794 1.00 84.75 185 VAL A N 1
ATOM 1555 C CA . VAL A 1 185 ? -6.568 -10.283 -0.860 1.00 84.75 185 VAL A CA 1
ATOM 1556 C C . VAL A 1 185 ? -6.592 -11.000 0.489 1.00 84.75 185 VAL A C 1
ATOM 1558 O O . VAL A 1 185 ? -7.664 -11.366 0.971 1.00 84.75 185 VAL A O 1
ATOM 1561 N N . LYS A 1 186 ? -5.439 -11.151 1.153 1.00 84.25 186 LYS A N 1
ATOM 1562 C CA . LYS A 1 186 ? -5.353 -11.785 2.477 1.00 84.25 186 LYS A CA 1
ATOM 1563 C C . LYS A 1 186 ? -6.235 -11.073 3.508 1.00 84.25 186 LYS A C 1
ATOM 1565 O O . LYS A 1 186 ? -6.961 -11.730 4.245 1.00 84.25 186 LYS A O 1
ATOM 1570 N N . ARG A 1 187 ? -6.234 -9.736 3.523 1.00 78.06 187 ARG A N 1
ATOM 1571 C CA . ARG A 1 187 ? -7.067 -8.936 4.443 1.00 78.06 187 ARG A CA 1
ATOM 1572 C C . ARG A 1 187 ? -8.572 -9.097 4.219 1.00 78.06 187 ARG A C 1
ATOM 1574 O O . ARG A 1 187 ? -9.331 -8.912 5.160 1.00 78.06 187 ARG A O 1
ATOM 1581 N N . HIS A 1 188 ? -9.000 -9.421 2.998 1.00 76.44 188 HIS A N 1
ATOM 1582 C CA . HIS A 1 188 ? -10.413 -9.646 2.663 1.00 76.44 188 HIS A CA 1
ATOM 1583 C C . HIS A 1 188 ? -10.859 -11.104 2.832 1.00 76.44 188 HIS A C 1
ATOM 1585 O O . HIS A 1 188 ? -12.047 -11.366 3.005 1.00 76.44 188 HIS A O 1
ATOM 1591 N N . THR A 1 189 ? -9.922 -12.053 2.774 1.00 78.00 189 THR A N 1
ATOM 1592 C CA . THR A 1 189 ? -10.208 -13.498 2.818 1.00 78.00 189 THR A CA 1
ATOM 1593 C C . THR A 1 189 ? -10.047 -14.117 4.204 1.00 78.00 189 THR A C 1
ATOM 1595 O O . THR A 1 189 ? -10.708 -15.113 4.486 1.00 78.00 189 THR A O 1
ATOM 1598 N N . GLN A 1 190 ? -9.223 -13.538 5.084 1.00 66.44 190 GLN A N 1
ATOM 1599 C CA . GLN A 1 190 ? -9.110 -13.984 6.474 1.00 66.44 190 GLN A CA 1
ATOM 1600 C C . GLN A 1 190 ? -10.356 -13.561 7.266 1.00 66.44 190 GLN A C 1
ATOM 1602 O O . GLN A 1 190 ? -10.474 -12.411 7.692 1.00 66.44 190 GLN A O 1
ATOM 1607 N N . ARG A 1 191 ? -11.290 -14.509 7.401 1.00 55.66 191 ARG A N 1
ATOM 1608 C CA . ARG A 1 191 ? -12.424 -14.484 8.331 1.00 55.66 191 ARG A CA 1
ATOM 1609 C C . ARG A 1 191 ? -12.075 -15.243 9.599 1.00 55.66 191 ARG A C 1
ATOM 1611 O O . ARG A 1 191 ? -11.374 -16.271 9.472 1.00 55.66 191 ARG A O 1
#